Protein AF-A0A2E1CVT5-F1 (afdb_monomer)

Foldseek 3Di:
DKDWWAAQCAQWDQDPVPRDIDRRHFFLDPGTDTHDDDKDKDKDKDWDQDVVQRKIKIKIKIKMFQDKFAFLVGSGRIDGWIKIKMKIKMWHFADDVVVPVPGTKIKMKMKIKMATPPFDWDQFQAAIGTGLADRIKIKMKIKIKDADDVRQKIKMWMKIAIPQLQKIKIKIKIWHNPDPFKIKIKMKIAMDGRAFFKWQPSLQQARDPPVSHPDPPRDHRHHNTNIDSPDSSNNSNPPRSHCNVPIDIDMDMGGDD

Mean predicted aligned error: 5.31 Å

Radius of gyration: 24.53 Å; Cα contacts (8 Å, |Δi|>4): 702; chains: 1; bounding box: 62×37×76 Å

Secondary structure (DSSP, 8-state):
--EEE-TTSS--EE-TTT--EETT--TT-S--EEE----EEEEEEEEEEEGGGTEEEEEEEEEEEEEEEE-TTSTTSEEEEEEEEEEEEEEEEE--TTT-SSSPEEEEEEEEEEEESS--EEEETTEEEE-SS-SEEEEEEEEEEEEEGGGTEEEEEEEEEETTTTEEEEEEEEEEE-SSSEEEEEEEEEEEE-----EE-STTS-SSTTTT-SSTTPPTT-----EESTTTHHHHHHHHHHTTT--EEEEEEEE--

Sequence (257 aa):
MPSLHGGTDGPPSVNPFTGVTDPTGTPYLIAFDVEFPRIHLFGGSMDIYADSIKSVFRIELAYTTGEEFANTLDPRLYSESDVVRYVIGWDRDTFIPFLNETKAFLLSAQLFGQHLLDHEKEMRPAGLAGMPDWKDNWIATFLIKGWWMQNRLSAQIISAYDVRASAVTLAPQVDWLINDNWRLIVGANFKVGKGARSFDDCRSCNPYPPFTEAFPGHAPGYTLGLGGFEPLGRFRSGPLGMAQAEDEIQVTLRYRF

Nearest PDB structures (foldseek):
  4y25-assembly1_A  TM=4.918E-01  e=1.326E+00  Escherichia coli K-12
  3rgm-assembly1_A  TM=5.626E-01  e=3.135E+00  Escherichia coli K-12
  3m8d-assembly1_A  TM=5.960E-01  e=6.308E+00  Escherichia coli
  4epa-assembly1_A  TM=3.670E-01  e=9.098E-01  Yersinia pestis

pLDDT: mean 93.57, std 5.11, range [61.66, 98.62]

Solvent-accessible surface area (backbone atoms only — not comparable to full-atom values): 12956 Å² total; per-residue (Å²): 114,78,37,61,34,11,5,47,72,16,60,65,36,64,42,89,88,77,70,51,70,36,84,57,19,41,36,36,31,99,45,67,38,83,40,73,70,79,61,52,78,48,72,54,73,50,78,46,81,40,73,95,74,57,30,39,37,36,41,37,41,36,42,34,39,57,42,67,43,57,13,53,74,35,47,30,34,37,44,64,26,38,35,43,36,35,38,45,35,41,39,32,73,41,77,47,58,95,83,33,81,88,44,54,25,44,39,38,37,36,40,40,40,39,37,43,73,61,64,52,72,45,85,34,93,61,28,54,27,21,40,45,59,63,44,64,42,43,38,41,35,42,34,45,36,41,59,40,79,94,68,32,30,35,43,36,38,40,36,39,37,31,64,71,24,45,14,38,39,45,32,44,36,40,42,34,48,79,50,100,37,38,36,41,36,44,37,38,38,45,45,50,69,44,37,90,30,67,24,29,53,44,84,41,9,16,54,49,66,80,82,45,40,91,49,94,86,50,55,66,53,37,50,35,10,42,52,33,49,68,72,35,2,45,54,44,6,36,80,59,10,65,46,42,88,63,63,46,76,47,79,48,79,45,81,52,134

Structure (mmCIF, N/CA/C/O backbone):
data_AF-A0A2E1CVT5-F1
#
_entry.id   AF-A0A2E1CVT5-F1
#
loop_
_atom_site.group_PDB
_atom_site.id
_atom_site.type_symbol
_atom_site.label_atom_id
_atom_site.label_alt_id
_atom_site.label_comp_id
_atom_site.label_asym_id
_atom_site.label_entity_id
_atom_site.label_seq_id
_atom_site.pdbx_PDB_ins_code
_atom_site.Cartn_x
_atom_site.Cartn_y
_atom_site.Cartn_z
_atom_site.occupancy
_atom_site.B_iso_or_equiv
_atom_site.auth_seq_id
_atom_site.auth_comp_id
_atom_site.auth_asym_id
_atom_site.auth_atom_id
_atom_site.pdbx_PDB_model_num
ATOM 1 N N . MET A 1 1 ? -8.469 -4.839 -11.728 1.00 61.66 1 MET A N 1
ATOM 2 C CA . MET A 1 1 ? -8.402 -3.377 -11.966 1.00 61.66 1 MET A CA 1
ATOM 3 C C . MET A 1 1 ? -8.096 -3.169 -13.440 1.00 61.66 1 MET A C 1
ATOM 5 O O . MET A 1 1 ? -7.654 -4.142 -14.042 1.00 61.66 1 MET A O 1
ATOM 9 N N . PRO A 1 2 ? -8.374 -1.997 -14.039 1.00 85.38 2 PRO A N 1
ATOM 10 C CA . PRO A 1 2 ? -7.849 -1.727 -15.370 1.00 85.38 2 PRO A CA 1
ATOM 11 C C . PRO A 1 2 ? -6.322 -1.842 -15.356 1.00 85.38 2 PRO A C 1
ATOM 13 O O . PRO A 1 2 ? -5.686 -1.463 -14.369 1.00 85.38 2 PRO A O 1
ATOM 16 N N . SER A 1 3 ? -5.771 -2.365 -16.436 1.00 89.00 3 SER A N 1
ATOM 17 C CA . SER A 1 3 ? -4.347 -2.430 -16.722 1.00 89.00 3 SER A CA 1
ATOM 18 C C . SER A 1 3 ? -4.018 -1.487 -17.872 1.00 89.00 3 SER A C 1
ATOM 20 O O . SER A 1 3 ? -4.903 -1.088 -18.631 1.00 89.00 3 SER A O 1
ATOM 22 N N . LEU A 1 4 ? -2.755 -1.081 -17.957 1.00 89.31 4 LEU A N 1
ATOM 23 C CA . LEU A 1 4 ? -2.258 -0.209 -19.012 1.00 89.31 4 LEU A CA 1
ATOM 24 C C . LEU A 1 4 ? -1.314 -1.017 -19.889 1.00 89.31 4 LEU A C 1
ATOM 26 O O . LEU A 1 4 ? -0.230 -1.391 -19.444 1.00 89.31 4 LEU A O 1
ATOM 30 N N . HIS A 1 5 ? -1.724 -1.264 -21.126 1.00 90.31 5 HIS A N 1
ATOM 31 C CA . HIS A 1 5 ? -0.895 -1.944 -22.115 1.00 90.31 5 HIS A CA 1
ATOM 32 C C . HIS A 1 5 ? -0.250 -0.889 -22.991 1.00 90.31 5 HIS A C 1
ATOM 34 O O . HIS A 1 5 ? -0.945 -0.103 -23.634 1.00 90.31 5 HIS A O 1
ATOM 40 N N . GLY A 1 6 ? 1.075 -0.811 -22.953 1.00 87.44 6 GLY A N 1
ATOM 41 C CA . GLY A 1 6 ? 1.838 0.127 -23.761 1.00 87.44 6 GLY A CA 1
ATOM 42 C C . GLY A 1 6 ? 2.686 -0.579 -24.800 1.00 87.44 6 GLY A C 1
ATOM 43 O O . GLY A 1 6 ? 2.576 -1.783 -25.030 1.00 87.44 6 GLY A O 1
ATOM 44 N N . GLY A 1 7 ? 3.593 0.172 -25.412 1.00 83.88 7 GLY A N 1
ATOM 45 C CA . GLY A 1 7 ? 4.624 -0.452 -26.219 1.00 83.88 7 GLY A CA 1
ATOM 46 C C . GLY A 1 7 ? 4.121 -1.071 -27.528 1.00 83.88 7 GLY A C 1
ATOM 47 O O . GLY A 1 7 ? 3.501 -0.395 -28.346 1.00 83.88 7 GLY A O 1
ATOM 48 N N . THR A 1 8 ? 4.421 -2.362 -27.718 1.00 81.69 8 THR A N 1
ATOM 49 C CA . THR A 1 8 ? 4.031 -3.168 -28.897 1.00 81.69 8 THR A CA 1
ATOM 50 C C . THR A 1 8 ? 2.588 -3.664 -28.879 1.00 81.69 8 THR A C 1
ATOM 52 O O . THR A 1 8 ? 2.074 -4.061 -29.918 1.00 81.69 8 THR A O 1
ATOM 55 N N . ASP A 1 9 ? 1.941 -3.656 -27.715 1.00 79.38 9 ASP A N 1
ATOM 56 C CA . ASP A 1 9 ? 0.544 -4.089 -27.574 1.00 79.38 9 ASP A CA 1
ATOM 57 C C . ASP A 1 9 ? -0.389 -2.875 -27.394 1.00 79.38 9 ASP A C 1
ATOM 59 O O . ASP A 1 9 ? -1.595 -3.025 -27.232 1.00 79.38 9 ASP A O 1
ATOM 63 N N . GLY A 1 10 ? 0.177 -1.662 -27.439 1.00 72.31 10 GLY A N 1
ATOM 64 C CA . GLY A 1 10 ? -0.553 -0.400 -27.387 1.00 72.31 10 GLY A CA 1
ATOM 65 C C . GLY A 1 10 ? -1.043 0.084 -28.760 1.00 72.31 10 GLY A C 1
ATOM 66 O O . GLY A 1 10 ? -0.839 -0.571 -29.788 1.00 72.31 10 GLY A O 1
ATOM 67 N N . PRO A 1 11 ? -1.663 1.275 -28.811 1.00 77.81 11 PRO A N 1
ATOM 68 C CA . PRO A 1 11 ? -2.231 1.803 -30.043 1.00 77.81 11 PRO A CA 1
ATOM 69 C C . PRO A 1 11 ? -1.132 2.141 -31.066 1.00 77.81 11 PRO A C 1
ATOM 71 O O . PRO A 1 11 ? 0.000 2.456 -30.678 1.00 77.81 11 PRO A O 1
ATOM 74 N N . PRO A 1 12 ? -1.459 2.166 -32.376 1.00 85.50 12 PRO A N 1
ATOM 75 C CA . PRO A 1 12 ? -0.542 2.646 -33.400 1.00 85.50 12 PRO A CA 1
ATOM 76 C C . PRO A 1 12 ? 0.056 3.999 -33.021 1.00 85.50 12 PRO A C 1
ATOM 78 O O . PRO A 1 12 ? -0.657 4.939 -32.657 1.00 85.50 12 PRO A O 1
ATOM 81 N N . SER A 1 13 ? 1.373 4.107 -33.125 1.00 86.56 13 SER A N 1
ATOM 82 C CA . SER A 1 13 ? 2.121 5.276 -32.684 1.00 86.56 13 SER A CA 1
ATOM 83 C C . SER A 1 13 ? 2.695 6.020 -33.882 1.00 86.56 13 SER A C 1
ATOM 85 O O . SER A 1 13 ? 3.216 5.433 -34.828 1.00 86.56 13 SER A O 1
ATOM 87 N N . VAL A 1 14 ? 2.612 7.348 -33.863 1.00 89.06 14 VAL A N 1
ATOM 88 C CA . VAL A 1 14 ? 3.309 8.183 -34.845 1.00 89.06 14 VAL A CA 1
ATOM 89 C C . VAL A 1 14 ? 4.638 8.597 -34.241 1.00 89.06 14 VAL A C 1
ATOM 91 O O . VAL A 1 14 ? 4.664 9.257 -33.202 1.00 89.06 14 VAL A O 1
ATOM 94 N N . ASN A 1 15 ? 5.740 8.246 -34.901 1.00 90.00 15 ASN A N 1
ATOM 95 C CA . ASN A 1 15 ? 7.060 8.725 -34.525 1.00 90.00 15 ASN A CA 1
ATOM 96 C C . ASN A 1 15 ? 7.082 10.261 -34.659 1.00 90.00 15 ASN A C 1
ATOM 98 O O . ASN A 1 15 ? 6.984 10.776 -35.778 1.00 90.00 15 ASN A O 1
ATOM 102 N N . PRO A 1 16 ? 7.231 11.017 -33.556 1.00 90.38 16 PRO A N 1
ATOM 103 C CA . PRO A 1 16 ? 7.096 12.472 -33.580 1.00 90.38 16 PRO A CA 1
ATOM 104 C C . PRO A 1 16 ? 8.258 13.175 -34.298 1.00 90.38 16 PRO A C 1
ATOM 106 O O . PRO A 1 16 ? 8.153 14.358 -34.613 1.00 90.38 16 PRO A O 1
ATOM 109 N N . PHE A 1 17 ? 9.357 12.466 -34.568 1.00 92.75 17 PHE A N 1
ATOM 110 C CA . PHE A 1 17 ? 10.550 13.012 -35.215 1.00 92.75 17 PHE A CA 1
ATOM 111 C C . PHE A 1 17 ? 10.556 12.809 -36.733 1.00 92.75 17 PHE A C 1
ATOM 113 O O . PHE A 1 17 ? 11.169 13.597 -37.451 1.00 92.75 17 PHE A O 1
ATOM 120 N N . THR A 1 18 ? 9.887 11.766 -37.235 1.00 93.19 18 THR A N 1
ATOM 121 C CA . THR A 1 18 ? 9.865 11.424 -38.671 1.00 93.19 18 THR A CA 1
ATOM 122 C C . THR A 1 18 ? 8.472 11.484 -39.295 1.00 93.19 18 THR A C 1
ATOM 124 O O . THR A 1 18 ? 8.357 11.505 -40.518 1.00 93.19 18 THR A O 1
ATOM 127 N N . GLY A 1 19 ? 7.411 11.502 -38.482 1.00 91.62 19 GLY A N 1
ATOM 128 C CA . GLY A 1 19 ? 6.018 11.450 -38.930 1.00 91.62 19 GLY A CA 1
ATOM 129 C C . GLY A 1 19 ? 5.561 10.070 -39.418 1.00 91.62 19 GLY A C 1
ATOM 130 O O . GLY A 1 19 ? 4.427 9.931 -39.872 1.00 91.62 19 GLY A O 1
ATOM 131 N N . VAL A 1 20 ? 6.417 9.047 -39.339 1.00 91.31 20 VAL A N 1
ATOM 132 C CA . VAL A 1 20 ? 6.083 7.672 -39.738 1.00 91.31 20 VAL A CA 1
ATOM 133 C C . VAL A 1 20 ? 5.204 7.027 -38.669 1.00 91.31 20 VAL A C 1
ATOM 135 O O . VAL A 1 20 ? 5.491 7.142 -37.482 1.00 91.31 20 VAL A O 1
ATOM 138 N N . THR A 1 21 ? 4.138 6.345 -39.088 1.00 89.19 21 THR A N 1
ATOM 139 C CA . THR A 1 21 ? 3.268 5.573 -38.186 1.00 89.19 21 THR A CA 1
ATOM 140 C C . THR A 1 21 ? 3.759 4.134 -38.080 1.00 89.19 21 THR A C 1
ATOM 142 O O . THR A 1 21 ? 3.965 3.492 -39.110 1.00 89.19 21 THR A O 1
ATOM 145 N N . ASP A 1 22 ? 3.904 3.630 -36.857 1.00 85.06 22 ASP A N 1
ATOM 146 C CA . ASP A 1 22 ? 4.103 2.214 -36.571 1.00 85.06 22 ASP A CA 1
ATOM 147 C C . ASP A 1 22 ? 2.739 1.555 -36.293 1.00 85.06 22 ASP A C 1
ATOM 149 O O . ASP A 1 22 ? 2.098 1.859 -35.281 1.00 85.06 22 ASP A O 1
ATOM 153 N N . PRO A 1 23 ? 2.242 0.689 -37.195 1.00 80.94 23 PRO A N 1
ATOM 154 C CA . PRO A 1 23 ? 0.947 0.039 -37.025 1.00 80.94 23 PRO A CA 1
ATOM 155 C C . PRO A 1 23 ? 0.957 -1.046 -35.940 1.00 80.94 23 PRO A C 1
ATOM 157 O O . PRO A 1 23 ? -0.116 -1.499 -35.555 1.00 80.94 23 PRO A O 1
ATOM 160 N N . THR A 1 24 ? 2.134 -1.474 -35.476 1.00 78.62 24 THR A N 1
ATOM 161 C CA . THR A 1 24 ? 2.318 -2.524 -34.462 1.00 78.62 24 THR A CA 1
ATOM 162 C C . THR A 1 24 ? 2.704 -1.971 -33.090 1.00 78.62 24 THR A C 1
ATOM 164 O O . THR A 1 24 ? 3.144 -2.726 -32.232 1.00 78.62 24 THR A O 1
ATOM 167 N N . GLY A 1 25 ? 2.566 -0.657 -32.889 1.00 82.38 25 GLY A N 1
ATOM 168 C CA . GLY A 1 25 ? 3.028 0.009 -31.675 1.00 82.38 25 GLY A CA 1
ATOM 169 C C . GLY A 1 25 ? 4.557 0.103 -31.611 1.00 82.38 25 GLY A C 1
ATOM 170 O O . GLY A 1 25 ? 5.287 -0.522 -32.376 1.00 82.38 25 GLY A O 1
ATOM 171 N N . THR A 1 26 ? 5.075 0.925 -30.702 1.00 89.31 26 THR A N 1
ATOM 172 C CA . THR A 1 26 ? 6.524 1.114 -30.536 1.00 89.31 26 THR A CA 1
ATOM 173 C C . THR A 1 26 ? 6.946 0.558 -29.183 1.00 89.31 26 THR A C 1
ATOM 175 O O . THR A 1 26 ? 6.466 1.083 -28.182 1.00 89.31 26 THR A O 1
ATOM 178 N N . PRO A 1 27 ? 7.854 -0.435 -29.108 1.00 90.00 27 PRO A N 1
ATOM 179 C CA . PRO A 1 27 ? 8.311 -1.004 -27.843 1.00 90.00 27 PRO A CA 1
ATOM 180 C C . PRO A 1 27 ? 8.699 0.064 -26.819 1.00 90.00 27 PRO A C 1
ATOM 182 O O . PRO A 1 27 ? 9.387 1.032 -27.149 1.00 90.00 27 PRO A O 1
ATOM 185 N N . TYR A 1 28 ? 8.283 -0.137 -25.569 1.00 91.00 28 TYR A N 1
ATOM 186 C CA . TYR A 1 28 ? 8.551 0.751 -24.438 1.00 91.00 28 TYR A CA 1
ATOM 187 C C . TYR A 1 28 ? 8.059 2.199 -24.599 1.00 91.00 28 TYR A C 1
ATOM 189 O O . TYR A 1 28 ? 8.468 3.099 -23.860 1.00 91.00 28 TYR A O 1
ATOM 197 N N . LEU A 1 29 ? 7.174 2.456 -25.560 1.00 91.00 29 LEU A N 1
ATOM 198 C CA . LEU A 1 29 ? 6.510 3.740 -25.664 1.00 91.00 29 LEU A CA 1
ATOM 199 C C . LEU A 1 29 ? 5.488 3.890 -24.535 1.00 91.00 29 LEU A C 1
ATOM 201 O O . LEU A 1 29 ? 4.623 3.040 -24.339 1.00 91.00 29 LEU A O 1
ATOM 205 N N . ILE A 1 30 ? 5.560 5.025 -23.841 1.00 88.12 30 ILE A N 1
ATOM 206 C CA . ILE A 1 30 ? 4.636 5.435 -22.775 1.00 88.12 30 ILE A CA 1
ATOM 207 C C . ILE A 1 30 ? 3.342 5.985 -23.414 1.00 88.12 30 ILE A C 1
ATOM 209 O O . ILE A 1 30 ? 2.974 7.147 -23.250 1.00 88.12 30 ILE A O 1
ATOM 213 N N . ALA A 1 31 ? 2.693 5.156 -24.225 1.00 86.56 31 ALA A N 1
ATOM 214 C CA . ALA A 1 31 ? 1.388 5.377 -24.832 1.00 86.56 31 ALA A CA 1
ATOM 215 C C . ALA A 1 31 ? 0.581 4.106 -24.593 1.00 86.56 31 ALA A C 1
ATOM 217 O O . ALA A 1 31 ? 1.079 3.025 -24.893 1.00 86.56 31 ALA A O 1
ATOM 218 N N . PHE A 1 32 ? -0.610 4.237 -24.013 1.00 87.75 32 PHE A N 1
ATOM 219 C CA . PHE A 1 32 ? -1.307 3.102 -23.420 1.00 87.75 32 PHE A CA 1
ATOM 220 C C . PHE A 1 32 ? -2.735 2.974 -23.923 1.00 87.75 32 PHE A C 1
ATOM 222 O O . PHE A 1 32 ? -3.434 3.983 -24.043 1.00 87.75 32 PHE A O 1
ATOM 229 N N . ASP A 1 33 ? -3.171 1.731 -24.084 1.00 88.62 33 ASP A N 1
ATOM 230 C CA . ASP A 1 33 ? -4.578 1.362 -24.043 1.00 88.62 33 ASP A CA 1
ATOM 231 C C . ASP A 1 33 ? -4.957 0.885 -22.637 1.00 88.62 33 ASP A C 1
ATOM 233 O O . ASP A 1 33 ? -4.141 0.358 -21.876 1.00 88.62 33 ASP A O 1
ATOM 237 N N . VAL A 1 34 ? -6.213 1.133 -22.269 1.00 90.06 34 VAL A N 1
ATOM 238 C CA . VAL A 1 34 ? -6.772 0.682 -20.995 1.00 90.06 34 VAL A CA 1
ATOM 239 C C . VAL A 1 34 ? -7.459 -0.655 -21.223 1.00 90.06 34 VAL A C 1
ATOM 241 O O . VAL A 1 34 ? -8.505 -0.708 -21.873 1.00 90.06 34 VAL A O 1
ATOM 244 N N . GLU A 1 35 ? -6.914 -1.713 -20.636 1.00 90.12 35 GLU A N 1
ATOM 245 C CA . GLU A 1 35 ? -7.483 -3.055 -20.707 1.00 90.12 35 GLU A CA 1
ATOM 246 C C . GLU A 1 35 ? -8.117 -3.468 -19.374 1.00 90.12 35 GLU A C 1
ATOM 248 O O . GLU A 1 35 ? -7.739 -3.009 -18.297 1.00 90.12 35 GLU A O 1
ATOM 253 N N . PHE A 1 36 ? -9.118 -4.343 -19.435 1.00 91.56 36 PHE A N 1
ATOM 254 C CA . PHE A 1 36 ? -9.756 -4.936 -18.265 1.00 91.56 36 PHE A CA 1
ATOM 255 C C . PHE A 1 36 ? -9.506 -6.447 -18.273 1.00 91.56 36 PHE A C 1
ATOM 257 O O . PHE A 1 36 ? -10.378 -7.198 -18.728 1.00 91.56 36 PHE A O 1
ATOM 264 N N . PRO A 1 37 ? -8.340 -6.903 -17.776 1.00 90.69 37 PRO A N 1
ATOM 265 C CA . PRO A 1 37 ? -7.983 -8.311 -17.817 1.00 90.69 37 PRO A CA 1
ATOM 266 C C . PRO A 1 37 ? -8.967 -9.144 -16.995 1.00 90.69 37 PRO A C 1
ATOM 268 O O . PRO A 1 37 ? -9.444 -8.742 -15.923 1.00 90.69 37 PRO A O 1
ATOM 271 N N . ARG A 1 38 ? -9.288 -10.335 -17.506 1.00 92.31 38 ARG A N 1
ATOM 272 C CA . ARG A 1 38 ? -10.083 -11.316 -16.768 1.00 92.31 38 ARG A CA 1
ATOM 273 C C . ARG A 1 38 ? -9.168 -12.058 -15.805 1.00 92.31 38 ARG A C 1
ATOM 275 O O . ARG A 1 38 ? -8.270 -12.761 -16.239 1.00 92.31 38 ARG A O 1
ATOM 282 N N . ILE A 1 39 ? -9.498 -11.989 -14.522 1.00 94.81 39 ILE A N 1
ATOM 283 C CA . ILE A 1 39 ? -8.804 -12.737 -13.473 1.00 94.81 39 ILE A CA 1
ATOM 284 C C . ILE A 1 39 ? -9.691 -13.849 -12.918 1.00 94.81 39 ILE A C 1
ATOM 286 O O . ILE A 1 39 ? -10.920 -13.716 -12.867 1.00 94.81 39 ILE A O 1
ATOM 290 N N . HIS A 1 40 ? -9.072 -14.925 -12.443 1.00 96.19 40 HIS A N 1
ATOM 291 C CA . HIS A 1 40 ? -9.743 -15.899 -11.583 1.00 96.19 40 HIS A CA 1
ATOM 292 C C . HIS A 1 40 ? -9.276 -15.708 -10.148 1.00 96.19 40 HIS A C 1
ATOM 294 O O . HIS A 1 40 ? -8.076 -15.632 -9.905 1.00 96.19 40 HIS A O 1
ATOM 300 N N . LEU A 1 41 ? -10.224 -15.646 -9.212 1.00 97.06 41 LEU A N 1
ATOM 301 C CA . LEU A 1 41 ? -9.964 -15.539 -7.781 1.00 97.06 41 LEU A CA 1
ATOM 302 C C . LEU A 1 41 ? -10.500 -16.781 -7.079 1.00 97.06 41 LEU A C 1
ATOM 304 O O . LEU A 1 41 ? -11.687 -17.096 -7.171 1.00 97.06 41 LEU A O 1
ATOM 308 N N . PHE A 1 42 ? -9.627 -17.443 -6.334 1.00 97.62 42 PHE A N 1
ATOM 309 C CA . PHE A 1 42 ? -9.950 -18.566 -5.468 1.00 97.62 42 PHE A CA 1
ATOM 310 C C . PHE A 1 42 ? -9.651 -18.152 -4.039 1.00 97.62 42 PHE A C 1
ATOM 312 O O . PHE A 1 42 ? -8.554 -17.685 -3.752 1.00 97.62 42 PHE A O 1
ATOM 319 N N . GLY A 1 43 ? -10.606 -18.305 -3.130 1.00 97.62 43 GLY A N 1
ATOM 320 C CA . GLY A 1 43 ? -10.396 -17.885 -1.754 1.00 97.62 43 GLY A CA 1
ATOM 321 C C . GLY A 1 43 ? -11.192 -18.692 -0.753 1.00 97.62 43 GLY A C 1
ATOM 322 O O . GLY A 1 43 ? -12.149 -19.386 -1.098 1.00 97.62 43 GLY A O 1
ATOM 323 N N . GLY A 1 44 ? -10.768 -18.591 0.498 1.00 98.06 44 GLY A N 1
ATOM 324 C CA . GLY A 1 44 ? -11.414 -19.220 1.635 1.00 98.06 44 GLY A CA 1
ATOM 325 C C . GLY A 1 44 ? -11.162 -18.422 2.905 1.00 98.06 44 GLY A C 1
ATOM 326 O O . GLY A 1 44 ? -10.163 -17.711 3.024 1.00 98.06 44 GLY A O 1
ATOM 327 N N . SER A 1 45 ? -12.080 -18.556 3.853 1.00 97.62 45 SER A N 1
ATOM 328 C CA . SER A 1 45 ? -11.977 -17.937 5.167 1.00 97.62 45 SER A CA 1
ATOM 329 C C . SER A 1 45 ? -12.315 -18.936 6.266 1.00 97.62 45 SER A C 1
ATOM 331 O O . SER A 1 45 ? -13.056 -19.899 6.059 1.00 97.62 45 SER A O 1
ATOM 333 N N . MET A 1 46 ? -11.731 -18.721 7.439 1.00 97.56 46 MET A N 1
ATOM 334 C CA . MET A 1 46 ? -11.963 -19.526 8.628 1.00 97.56 46 MET A CA 1
ATOM 335 C C . MET A 1 46 ? -11.858 -18.652 9.875 1.00 97.56 46 MET A C 1
ATOM 337 O O . MET A 1 46 ? -10.911 -17.881 10.019 1.00 97.56 46 MET A O 1
ATOM 341 N N . ASP A 1 47 ? -12.799 -18.838 10.798 1.00 97.06 47 ASP 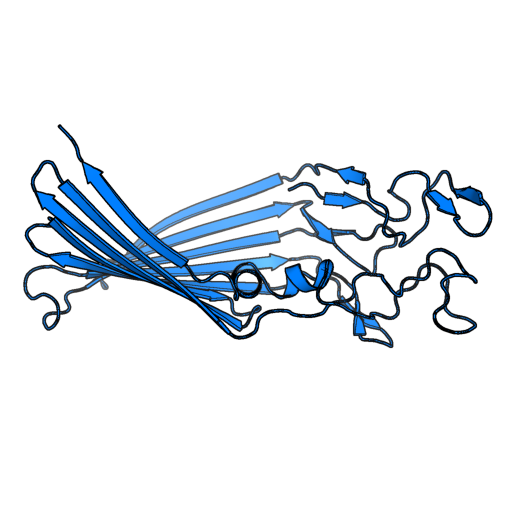A N 1
ATOM 342 C CA . ASP A 1 47 ? -12.777 -18.236 12.128 1.00 97.06 47 ASP A CA 1
ATOM 343 C C . ASP A 1 47 ? -12.516 -19.328 13.180 1.00 97.06 47 ASP A C 1
ATOM 345 O O . ASP A 1 47 ? -13.156 -20.382 13.173 1.00 97.06 47 ASP A O 1
ATOM 349 N N . ILE A 1 48 ? -11.575 -19.082 14.093 1.00 96.50 48 ILE A N 1
ATOM 350 C CA . ILE A 1 48 ? -11.187 -20.006 15.164 1.00 96.50 48 ILE A CA 1
ATOM 351 C C . ILE A 1 48 ? -11.338 -19.313 16.515 1.00 96.50 48 ILE A C 1
ATOM 353 O O . ILE A 1 48 ? -10.737 -18.268 16.766 1.00 96.50 48 ILE A O 1
ATOM 357 N N . TYR A 1 49 ? -12.084 -19.943 17.420 1.00 96.62 49 TYR A N 1
ATOM 358 C CA . TYR A 1 49 ? -12.207 -19.509 18.808 1.00 96.62 49 TYR A CA 1
ATOM 359 C C . TYR A 1 49 ? -11.146 -20.199 19.667 1.00 96.62 49 TYR A C 1
ATOM 361 O O . TYR A 1 49 ? -11.087 -21.426 19.745 1.00 96.62 49 TYR A O 1
ATOM 369 N N . ALA A 1 50 ? -10.294 -19.405 20.311 1.00 94.12 50 ALA A N 1
ATOM 370 C CA . ALA A 1 50 ? -9.260 -19.871 21.224 1.00 94.12 50 ALA A CA 1
ATOM 371 C C . ALA A 1 50 ? -9.639 -19.512 22.668 1.00 94.12 50 ALA A C 1
ATOM 373 O O . ALA A 1 50 ? -9.202 -18.494 23.216 1.00 94.12 50 ALA A O 1
ATOM 374 N N . ASP A 1 51 ? -10.447 -20.371 23.293 1.00 92.19 51 ASP A N 1
ATOM 375 C CA . ASP A 1 51 ? -11.009 -20.146 24.633 1.00 92.19 51 ASP A CA 1
ATOM 376 C C . ASP A 1 51 ? -9.939 -19.946 25.715 1.00 92.19 51 ASP A C 1
ATOM 378 O O . ASP A 1 51 ? -10.104 -19.114 26.610 1.00 92.19 51 ASP A O 1
ATOM 382 N N . SER A 1 52 ? -8.804 -20.647 25.608 1.00 93.25 52 SER A N 1
ATOM 383 C CA . SER A 1 52 ? -7.692 -20.573 26.570 1.00 93.25 52 SER A CA 1
ATOM 384 C C . SER A 1 52 ? -7.121 -19.161 26.729 1.00 93.25 52 SER A C 1
ATOM 386 O O . SER A 1 52 ? -6.669 -18.792 27.812 1.00 93.25 52 SER A O 1
ATOM 388 N N . ILE A 1 53 ? -7.182 -18.355 25.668 1.00 93.56 53 ILE A N 1
ATOM 389 C CA . ILE A 1 53 ? -6.730 -16.960 25.650 1.00 93.56 53 ILE A CA 1
ATOM 390 C C . ILE A 1 53 ? -7.873 -15.977 25.372 1.00 93.56 53 ILE A C 1
ATOM 392 O O . ILE A 1 53 ? -7.619 -14.790 25.152 1.00 93.56 53 ILE A O 1
ATOM 396 N N . LYS A 1 54 ? -9.125 -16.455 25.396 1.00 95.06 54 LYS A N 1
ATOM 397 C CA . LYS A 1 54 ? -10.348 -15.675 25.146 1.00 95.06 54 LYS A CA 1
ATOM 398 C C . LYS A 1 54 ? -10.253 -14.822 23.879 1.00 95.06 54 LYS A C 1
ATOM 400 O O . LYS A 1 54 ? -10.578 -13.639 23.906 1.00 95.06 54 LYS A O 1
ATOM 405 N N . SER A 1 55 ? -9.713 -15.400 22.812 1.00 97.00 55 SER A N 1
ATOM 406 C CA . SER A 1 55 ? -9.437 -14.682 21.566 1.00 97.00 55 SER A CA 1
ATOM 407 C C . SER A 1 55 ? -10.125 -15.350 20.386 1.00 97.00 55 SER A C 1
ATOM 409 O O . SER A 1 55 ? -10.325 -16.565 20.387 1.00 97.00 55 SER A O 1
ATOM 411 N N . VAL A 1 56 ? -10.439 -14.556 19.368 1.00 97.44 56 VAL A N 1
ATOM 412 C CA . VAL A 1 56 ? -10.911 -15.030 18.065 1.00 97.44 56 VAL A CA 1
ATOM 413 C C . VAL A 1 56 ? -9.824 -14.759 17.040 1.00 97.44 56 VAL A C 1
ATOM 415 O O . VAL A 1 56 ? -9.272 -13.661 17.003 1.00 97.44 56 VAL A O 1
ATOM 418 N N . PHE A 1 57 ? -9.513 -15.756 16.218 1.00 97.88 57 PHE A N 1
ATOM 419 C CA . PHE A 1 57 ? -8.633 -15.600 15.069 1.00 97.88 57 PHE A CA 1
ATOM 420 C C . PHE A 1 57 ? -9.438 -15.714 13.785 1.00 97.88 57 PHE A C 1
ATOM 422 O O . PHE A 1 57 ? -10.194 -16.670 13.626 1.00 97.88 57 PHE A O 1
ATOM 429 N N . ARG A 1 58 ? -9.232 -14.773 12.867 1.00 97.94 58 ARG A N 1
ATOM 430 C CA . ARG A 1 58 ? -9.797 -14.807 11.517 1.00 97.94 58 ARG A CA 1
ATOM 431 C C . ARG A 1 58 ? -8.678 -15.011 10.521 1.00 97.94 58 ARG A C 1
ATOM 433 O O . ARG A 1 58 ? -7.694 -14.281 10.557 1.00 97.94 58 ARG A O 1
ATOM 440 N N . ILE A 1 59 ? -8.814 -15.990 9.644 1.00 98.12 59 ILE A N 1
ATOM 441 C CA . ILE A 1 59 ? -7.844 -16.251 8.586 1.00 98.12 59 ILE A CA 1
ATOM 442 C C . ILE A 1 59 ? -8.584 -16.194 7.262 1.00 98.12 59 ILE A C 1
ATOM 444 O O . ILE A 1 59 ? -9.566 -16.905 7.070 1.00 98.12 59 ILE A O 1
ATOM 448 N N . GLU A 1 60 ? -8.097 -15.368 6.348 1.00 98.25 60 GLU A N 1
ATOM 449 C CA . GLU A 1 60 ? -8.585 -15.282 4.974 1.00 98.25 60 GLU A CA 1
ATOM 450 C C . GLU A 1 60 ? -7.406 -15.495 4.030 1.00 98.25 60 GLU A C 1
ATOM 452 O O . GLU A 1 60 ? -6.319 -14.969 4.265 1.00 98.25 60 GLU A O 1
ATOM 457 N N . LEU A 1 61 ? -7.606 -16.278 2.975 1.00 98.19 61 LEU A N 1
ATOM 458 C CA . LEU A 1 61 ? -6.613 -16.554 1.943 1.00 98.19 61 LEU A CA 1
ATOM 459 C C . LEU A 1 61 ? -7.276 -16.395 0.579 1.00 98.19 61 LEU A C 1
ATOM 461 O O . LEU A 1 61 ? -8.376 -16.900 0.359 1.00 98.19 61 LEU A O 1
ATOM 465 N N . ALA A 1 62 ? -6.583 -15.737 -0.339 1.00 98.12 62 ALA A N 1
ATOM 466 C CA . ALA A 1 62 ? -6.959 -15.607 -1.731 1.00 98.12 62 ALA A CA 1
ATOM 467 C C . ALA A 1 62 ? -5.748 -15.895 -2.624 1.00 98.12 62 ALA A C 1
ATOM 469 O O . ALA A 1 62 ? -4.640 -15.429 -2.361 1.00 98.12 62 ALA A O 1
ATOM 470 N N . TYR A 1 63 ? -5.981 -16.646 -3.688 1.00 98.12 63 TYR A N 1
ATOM 471 C CA . TYR A 1 63 ? -5.061 -16.864 -4.789 1.00 98.12 63 TYR A CA 1
ATOM 472 C C . TYR A 1 63 ? -5.733 -16.381 -6.068 1.00 98.12 63 TYR A C 1
ATOM 474 O O . TYR A 1 63 ? -6.861 -16.779 -6.377 1.00 98.12 63 TYR A O 1
ATOM 482 N N . THR A 1 64 ? -5.060 -15.495 -6.783 1.00 97.44 64 THR A N 1
ATOM 483 C CA . THR A 1 64 ? -5.542 -14.909 -8.027 1.00 97.44 64 THR A CA 1
ATOM 484 C C . THR A 1 64 ? -4.589 -15.215 -9.166 1.00 97.44 64 THR A C 1
ATOM 486 O O . THR A 1 64 ? -3.377 -15.283 -8.968 1.00 97.44 64 THR A O 1
ATOM 489 N N . THR A 1 65 ? -5.161 -15.405 -10.354 1.00 96.62 65 THR A N 1
ATOM 490 C CA . THR A 1 65 ? -4.410 -15.697 -11.583 1.00 96.62 65 THR A CA 1
ATOM 491 C C . THR A 1 65 ? -4.613 -14.609 -12.624 1.00 96.62 65 THR A C 1
ATOM 493 O O . THR A 1 65 ? -5.715 -14.051 -12.714 1.00 96.62 65 THR A O 1
ATOM 496 N N . GLY A 1 66 ? -3.558 -14.333 -13.395 1.00 92.75 66 GLY A N 1
ATOM 497 C CA . GLY A 1 66 ? -3.579 -13.359 -14.492 1.00 92.75 66 GLY A CA 1
ATOM 498 C C . GLY A 1 66 ? -3.718 -11.903 -14.038 1.00 92.75 66 GLY A C 1
ATOM 499 O O . GLY A 1 66 ? -4.323 -11.098 -14.742 1.00 92.75 66 GLY A O 1
ATOM 500 N N . GLU A 1 67 ? -3.236 -11.550 -12.839 1.00 95.31 67 GLU A N 1
ATOM 501 C CA . GLU A 1 67 ? -3.178 -10.139 -12.448 1.00 95.31 67 GLU A CA 1
ATOM 502 C C . GLU A 1 67 ? -2.029 -9.438 -13.165 1.00 95.31 67 GLU A C 1
ATOM 504 O O . GLU A 1 67 ? -0.891 -9.894 -13.132 1.00 95.31 67 GLU A O 1
ATOM 509 N N . GLU A 1 68 ? -2.320 -8.301 -13.784 1.00 94.69 68 GLU A N 1
ATOM 510 C CA . GLU A 1 68 ? -1.330 -7.525 -14.520 1.00 94.69 68 GLU A CA 1
ATOM 511 C C . GLU A 1 68 ? -0.756 -6.391 -13.667 1.00 94.69 68 GLU A C 1
ATOM 513 O O . GLU A 1 68 ? -1.480 -5.668 -12.975 1.00 94.69 68 GLU A O 1
ATOM 518 N N . PHE A 1 69 ? 0.560 -6.217 -13.751 1.00 94.50 69 PHE A N 1
ATOM 519 C CA . PHE A 1 69 ? 1.325 -5.184 -13.061 1.00 94.50 69 PHE A CA 1
ATOM 520 C C . PHE A 1 69 ? 2.228 -4.459 -14.053 1.00 94.50 69 PHE A C 1
ATOM 522 O O . PHE A 1 69 ? 2.733 -5.068 -14.992 1.00 94.50 69 PHE A O 1
ATOM 529 N N . ALA A 1 70 ? 2.496 -3.174 -13.817 1.00 94.19 70 ALA A N 1
ATOM 530 C CA . ALA A 1 70 ? 3.475 -2.440 -14.615 1.00 94.19 70 ALA A CA 1
ATOM 531 C C . ALA A 1 70 ? 4.848 -3.136 -14.556 1.00 94.19 70 ALA A C 1
ATOM 533 O O . ALA A 1 70 ? 5.272 -3.562 -13.483 1.00 94.19 70 ALA A O 1
ATOM 534 N N . ASN A 1 71 ? 5.557 -3.231 -15.680 1.00 95.25 71 ASN A N 1
ATOM 535 C CA . ASN A 1 71 ? 6.894 -3.820 -15.749 1.00 95.25 71 ASN A CA 1
ATOM 536 C C . ASN A 1 71 ? 7.750 -3.089 -16.788 1.00 95.25 71 ASN A C 1
ATOM 538 O O . ASN A 1 71 ? 7.528 -3.230 -17.985 1.00 95.25 71 ASN A O 1
ATOM 542 N N . THR A 1 72 ? 8.766 -2.342 -16.350 1.00 95.12 72 THR A N 1
ATOM 543 C CA . THR A 1 72 ? 9.647 -1.601 -17.273 1.00 95.12 72 THR A CA 1
ATOM 544 C C . THR A 1 72 ? 10.687 -2.466 -17.989 1.00 95.12 72 THR A C 1
ATOM 546 O O . THR A 1 72 ? 11.494 -1.933 -18.748 1.00 95.12 72 THR A O 1
ATOM 549 N N . LEU A 1 73 ? 10.703 -3.781 -17.747 1.00 95.00 73 LEU A N 1
ATOM 550 C CA . LEU A 1 73 ? 11.538 -4.749 -18.467 1.00 95.00 73 LEU A CA 1
ATOM 551 C C . LEU A 1 73 ? 10.805 -5.429 -19.629 1.00 95.00 73 LEU A C 1
ATOM 553 O O . LEU A 1 73 ? 11.465 -6.061 -20.450 1.00 95.00 73 LEU A O 1
ATOM 557 N N . ASP A 1 74 ? 9.478 -5.307 -19.702 1.00 94.19 74 ASP A N 1
ATOM 558 C CA . ASP A 1 74 ? 8.681 -5.845 -20.803 1.00 94.19 74 ASP A CA 1
ATOM 559 C C . ASP A 1 74 ? 8.463 -4.737 -21.851 1.00 94.19 74 ASP A C 1
ATOM 561 O O . ASP A 1 74 ? 8.104 -3.612 -21.480 1.00 94.19 74 ASP A O 1
ATOM 565 N N . PRO A 1 75 ? 8.651 -5.007 -23.158 1.00 92.12 75 PRO A N 1
ATOM 566 C CA . PRO A 1 75 ? 8.397 -4.028 -24.213 1.00 92.12 75 PRO A CA 1
ATOM 567 C C . PRO A 1 75 ? 6.970 -3.480 -24.219 1.00 92.12 75 PRO A C 1
ATOM 569 O O . PRO A 1 75 ? 6.766 -2.409 -24.784 1.00 92.12 75 PRO A O 1
ATOM 572 N N . ARG A 1 76 ? 6.010 -4.166 -23.593 1.00 91.81 76 ARG A N 1
ATOM 573 C CA . ARG A 1 76 ? 4.609 -3.754 -23.447 1.00 91.81 76 ARG A CA 1
ATOM 574 C C . ARG A 1 76 ? 4.333 -2.946 -22.180 1.00 91.81 76 ARG A C 1
ATOM 576 O O . ARG A 1 76 ? 3.227 -2.455 -21.987 1.00 91.81 76 ARG A O 1
ATOM 583 N N . LEU A 1 77 ? 5.337 -2.779 -21.319 1.00 92.94 77 LEU A N 1
ATOM 584 C CA . LEU A 1 77 ? 5.280 -2.048 -20.048 1.00 92.94 77 LEU A CA 1
ATOM 585 C C . LEU A 1 77 ? 4.398 -2.672 -18.956 1.00 92.94 77 LEU A C 1
ATOM 587 O O . LEU A 1 77 ? 4.154 -2.032 -17.929 1.00 92.94 77 LEU A O 1
ATOM 591 N N . TYR A 1 78 ? 3.981 -3.928 -19.120 1.00 93.81 78 TYR A N 1
ATOM 592 C CA . TYR A 1 78 ? 3.268 -4.699 -18.105 1.00 93.81 78 TYR A CA 1
ATOM 593 C C . TYR A 1 78 ? 3.672 -6.178 -18.139 1.00 93.81 78 TYR A C 1
ATOM 595 O O . TYR A 1 78 ? 4.222 -6.668 -19.125 1.00 93.81 78 TYR A O 1
ATOM 603 N N . SER A 1 79 ? 3.397 -6.894 -17.053 1.00 94.62 79 SER A N 1
ATOM 604 C CA . SER A 1 79 ? 3.511 -8.350 -16.983 1.00 94.62 79 SER A CA 1
ATOM 605 C C . SER A 1 79 ? 2.418 -8.937 -16.107 1.00 94.62 79 SER A C 1
ATOM 607 O O . SER A 1 79 ? 1.964 -8.308 -15.149 1.00 94.62 79 SER A O 1
ATOM 609 N N . GLU A 1 80 ? 2.012 -10.154 -16.440 1.00 95.12 80 GLU A N 1
ATOM 610 C CA . GLU A 1 80 ? 1.093 -10.950 -15.637 1.00 95.12 80 GLU A CA 1
ATOM 611 C C . GLU A 1 80 ? 1.852 -11.638 -14.496 1.00 95.12 80 GLU A C 1
ATOM 613 O O . GLU A 1 80 ? 2.965 -12.127 -14.679 1.00 95.12 80 GLU A O 1
ATOM 618 N N . SER A 1 81 ? 1.244 -11.679 -13.315 1.00 95.69 81 SER A N 1
ATOM 619 C CA . SER A 1 81 ? 1.710 -12.457 -12.174 1.00 95.69 81 SER A CA 1
ATOM 620 C C . SER A 1 81 ? 0.517 -13.039 -11.443 1.00 95.69 81 SER A C 1
ATOM 622 O O . SER A 1 81 ? -0.474 -12.356 -11.170 1.00 95.69 81 SER A O 1
ATOM 624 N N . ASP A 1 82 ? 0.661 -14.280 -11.006 1.00 96.88 82 ASP A N 1
ATOM 625 C CA . ASP A 1 82 ? -0.237 -14.821 -9.998 1.00 96.88 82 ASP A CA 1
ATOM 626 C C . ASP A 1 82 ? 0.046 -14.163 -8.641 1.00 96.88 82 ASP A C 1
ATOM 628 O O . ASP A 1 82 ? 1.182 -13.760 -8.346 1.00 96.88 82 ASP A O 1
ATOM 632 N N . VAL A 1 83 ? -0.978 -14.050 -7.792 1.00 97.81 83 VAL A N 1
ATOM 633 C CA . VAL A 1 83 ? -0.855 -13.372 -6.496 1.00 97.81 83 VAL A CA 1
ATOM 634 C C . VAL A 1 83 ? -1.504 -14.180 -5.386 1.00 97.81 83 VAL A C 1
ATOM 636 O O . VAL A 1 83 ? -2.652 -14.608 -5.476 1.00 97.81 83 VAL A O 1
ATOM 639 N N . VAL A 1 84 ? -0.783 -14.329 -4.279 1.00 98.31 84 VAL A N 1
ATOM 640 C CA . VAL A 1 84 ? -1.338 -14.828 -3.019 1.00 98.31 84 VAL A CA 1
ATOM 641 C C . VAL A 1 84 ? -1.535 -13.655 -2.072 1.00 98.31 84 VAL A C 1
ATOM 643 O O . VAL A 1 84 ? -0.599 -12.904 -1.793 1.00 98.31 84 VAL A O 1
ATOM 646 N N . ARG A 1 85 ? -2.746 -13.508 -1.538 1.00 98.19 85 ARG A N 1
ATOM 647 C CA . ARG A 1 85 ? -3.080 -12.537 -0.492 1.00 98.19 85 ARG A CA 1
ATOM 648 C C . ARG A 1 85 ? -3.687 -13.243 0.701 1.00 98.19 85 ARG A C 1
ATOM 650 O O . ARG A 1 85 ? -4.470 -14.171 0.536 1.00 98.19 85 ARG A O 1
ATOM 657 N N . TYR A 1 86 ? -3.347 -12.799 1.900 1.00 98.31 86 TYR A N 1
ATOM 658 C CA . TYR A 1 86 ? -3.931 -13.345 3.116 1.00 98.31 86 TYR A CA 1
ATOM 659 C C . TYR A 1 86 ? -4.121 -12.283 4.186 1.00 98.31 86 TYR A C 1
ATOM 661 O O . TYR A 1 86 ? -3.428 -11.264 4.208 1.00 98.31 86 TYR A O 1
ATOM 669 N N . VAL A 1 87 ? -5.048 -12.557 5.096 1.00 98.25 87 VAL A N 1
ATOM 670 C CA . VAL A 1 87 ? -5.300 -11.753 6.288 1.00 98.25 87 VAL A CA 1
ATOM 671 C C . VAL A 1 87 ? -5.312 -12.670 7.495 1.00 98.25 87 VAL A C 1
ATOM 673 O O . VAL A 1 87 ? -5.979 -13.701 7.488 1.00 98.25 87 VAL A O 1
ATOM 676 N N . ILE A 1 88 ? -4.578 -12.286 8.535 1.00 98.25 88 ILE A N 1
ATOM 677 C CA . ILE A 1 88 ? -4.639 -12.923 9.851 1.00 98.25 88 ILE A CA 1
ATOM 678 C C . ILE A 1 88 ? -5.114 -11.871 10.845 1.00 98.25 88 ILE A C 1
ATOM 680 O O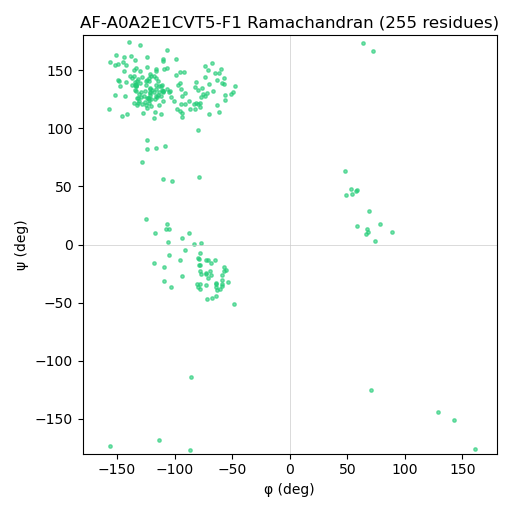 . ILE A 1 88 ? -4.379 -10.938 11.160 1.00 98.25 88 ILE A O 1
ATOM 684 N N . GLY A 1 89 ? -6.347 -12.015 11.314 1.00 98.31 89 GLY A N 1
ATOM 685 C CA . GLY A 1 89 ? -6.968 -11.197 12.343 1.00 98.31 89 GLY A CA 1
ATOM 686 C C . GLY A 1 89 ? -6.913 -11.864 13.713 1.00 98.31 89 GLY A C 1
ATOM 687 O O . GLY A 1 89 ? -7.016 -13.084 13.826 1.00 98.31 89 GLY A O 1
ATOM 688 N N . TRP A 1 90 ? -6.780 -11.051 14.752 1.00 98.44 90 TRP A N 1
ATOM 689 C CA . TRP A 1 90 ? -6.861 -11.432 16.154 1.00 98.44 90 TRP A CA 1
ATOM 690 C C . TRP A 1 90 ? -7.715 -10.410 16.897 1.00 98.44 90 TRP A C 1
ATOM 692 O O . TRP A 1 90 ? -7.361 -9.235 16.935 1.00 98.44 90 TRP A O 1
ATOM 702 N N . ASP A 1 91 ? -8.797 -10.869 17.519 1.00 97.81 91 ASP A N 1
ATOM 703 C CA . ASP A 1 91 ? -9.715 -10.042 18.298 1.00 97.81 91 ASP A CA 1
ATOM 704 C C . ASP A 1 91 ? -9.803 -10.553 19.738 1.00 97.81 91 ASP A C 1
ATOM 706 O O . ASP A 1 91 ? -9.951 -11.757 19.986 1.00 97.81 91 ASP A O 1
ATOM 710 N N . ARG A 1 92 ? -9.733 -9.637 20.708 1.00 97.25 92 ARG A N 1
ATOM 711 C CA . ARG A 1 92 ? -9.832 -9.958 22.133 1.00 97.25 92 ARG A CA 1
ATOM 712 C C . ARG A 1 92 ? -10.388 -8.806 22.960 1.00 97.25 92 ARG A C 1
ATOM 714 O O . ARG A 1 92 ? -9.804 -7.723 23.014 1.00 97.25 92 ARG A O 1
ATOM 721 N N . ASP A 1 93 ? -11.406 -9.105 23.758 1.00 96.62 93 ASP A N 1
ATOM 722 C CA . ASP A 1 93 ? -11.855 -8.220 24.830 1.00 96.62 93 ASP A CA 1
ATOM 723 C C . ASP A 1 93 ? -10.926 -8.326 26.052 1.00 96.62 93 ASP A C 1
ATOM 725 O O . ASP A 1 93 ? -10.729 -9.398 26.634 1.00 96.62 93 ASP A O 1
ATOM 729 N N . THR A 1 94 ? -10.337 -7.201 26.458 1.00 96.00 94 THR A N 1
ATOM 730 C CA . THR A 1 94 ? -9.346 -7.112 27.540 1.00 96.00 94 THR A CA 1
ATOM 731 C C . THR A 1 94 ? -9.728 -6.035 28.550 1.00 96.00 94 THR A C 1
ATOM 733 O O . THR A 1 94 ? -9.938 -4.877 28.199 1.00 96.00 94 THR A O 1
ATOM 736 N N . PHE A 1 95 ? -9.787 -6.390 29.833 1.00 95.88 95 PHE A N 1
ATOM 737 C CA . PHE A 1 95 ? -9.965 -5.405 30.901 1.00 95.88 95 PHE A CA 1
ATOM 738 C C . PHE A 1 95 ? -8.677 -4.610 31.121 1.00 95.88 95 PHE A C 1
ATOM 740 O O . PHE A 1 95 ? -7.615 -5.191 31.343 1.00 95.88 95 PHE A O 1
ATOM 747 N N . ILE A 1 96 ? -8.793 -3.281 31.102 1.00 95.25 96 ILE A N 1
ATOM 748 C CA . ILE A 1 96 ? -7.708 -2.336 31.392 1.00 95.25 96 ILE A CA 1
ATOM 749 C C . ILE A 1 96 ? -8.201 -1.422 32.529 1.00 95.25 96 ILE A C 1
ATOM 751 O O . ILE A 1 96 ? -8.721 -0.335 32.259 1.00 95.25 96 ILE A O 1
ATOM 755 N N . PRO A 1 97 ? -8.102 -1.864 33.802 1.00 92.50 97 PRO A N 1
ATOM 756 C CA . PRO A 1 97 ? -8.826 -1.239 34.914 1.00 92.50 97 PRO A CA 1
ATOM 757 C C . PRO A 1 97 ? -8.508 0.242 35.126 1.00 92.50 97 PRO A C 1
ATOM 759 O O . PRO A 1 97 ? -9.404 1.014 35.438 1.00 92.50 97 PRO A O 1
ATOM 762 N N . PHE A 1 98 ? -7.265 0.667 34.874 1.00 93.69 98 PHE A N 1
ATOM 763 C CA . PHE A 1 98 ? -6.868 2.071 35.036 1.00 93.69 98 PHE A CA 1
ATOM 764 C C . PHE A 1 98 ? -7.518 3.028 34.018 1.00 93.69 98 PHE A C 1
ATOM 766 O O . PHE A 1 98 ? -7.486 4.238 34.223 1.00 93.69 98 PHE A O 1
ATOM 773 N N . LEU A 1 99 ? -8.093 2.511 32.923 1.00 92.56 99 LEU A N 1
ATOM 774 C CA . LEU A 1 99 ? -8.866 3.296 31.950 1.00 92.56 99 LEU A CA 1
ATOM 775 C C . LEU A 1 99 ? -10.377 3.100 32.120 1.00 92.56 99 LEU A C 1
ATOM 777 O O . LEU A 1 99 ? -11.159 4.028 31.900 1.00 92.56 99 LEU A O 1
ATOM 781 N N . ASN A 1 100 ? -10.803 1.880 32.457 1.00 91.25 100 ASN A N 1
ATOM 782 C CA . ASN A 1 100 ? -12.195 1.551 32.731 1.00 91.25 100 ASN A CA 1
ATOM 783 C C . ASN A 1 100 ? -12.293 0.291 33.600 1.00 91.25 100 ASN A C 1
ATOM 785 O O . ASN A 1 100 ? -11.939 -0.806 33.171 1.00 91.25 100 ASN A O 1
ATOM 789 N N . GLU A 1 101 ? -12.826 0.442 34.808 1.00 90.38 101 GLU A N 1
ATOM 790 C CA . GLU A 1 101 ? -12.983 -0.657 35.768 1.00 90.38 101 GLU A CA 1
ATOM 791 C C . GLU A 1 101 ? -14.185 -1.563 35.457 1.00 90.38 101 GLU A C 1
ATOM 793 O O . GLU A 1 101 ? -14.270 -2.686 35.946 1.00 90.38 101 GLU A O 1
ATOM 798 N N . THR A 1 102 ? -15.126 -1.087 34.636 1.00 92.38 102 THR A N 1
ATOM 799 C CA . THR A 1 102 ? -16.451 -1.710 34.461 1.00 92.38 102 THR A CA 1
ATOM 800 C C . THR A 1 102 ? -16.654 -2.383 33.108 1.00 92.38 102 THR A C 1
ATOM 802 O O . THR A 1 102 ? -17.554 -3.213 32.969 1.00 92.38 102 THR A O 1
ATOM 805 N N . LYS A 1 103 ? -15.844 -2.043 32.099 1.00 93.94 103 LYS A N 1
ATOM 806 C CA . LYS A 1 103 ? -15.943 -2.597 30.743 1.00 93.94 103 LYS A CA 1
ATOM 807 C C . LYS A 1 103 ? -14.582 -2.948 30.160 1.00 93.94 103 LYS A C 1
ATOM 809 O O . LYS A 1 103 ? -13.609 -2.222 30.345 1.00 93.94 103 LYS A O 1
ATOM 814 N N . ALA A 1 104 ? -14.557 -4.045 29.408 1.00 95.50 104 ALA A N 1
ATOM 815 C CA . ALA A 1 104 ? -13.408 -4.446 28.616 1.00 95.50 104 ALA A CA 1
ATOM 816 C C . ALA A 1 104 ? -13.238 -3.554 27.376 1.00 95.50 104 ALA A C 1
ATOM 818 O O . ALA A 1 104 ? -14.201 -2.988 26.851 1.00 95.50 104 ALA A O 1
ATOM 819 N N . PHE A 1 105 ? -11.996 -3.458 26.919 1.00 97.69 105 PHE A N 1
ATOM 820 C CA . PHE A 1 105 ? -11.604 -2.848 25.660 1.00 97.69 105 PHE A CA 1
ATOM 821 C C . PHE A 1 105 ? -11.493 -3.928 24.593 1.00 97.69 105 PHE A C 1
ATOM 823 O O . PHE A 1 105 ? -10.915 -4.981 24.858 1.00 97.69 105 PHE A O 1
ATOM 830 N N . LEU A 1 106 ? -11.966 -3.641 23.385 1.00 97.75 106 LEU A N 1
ATOM 831 C CA . LEU A 1 106 ? -11.675 -4.470 22.225 1.00 97.75 106 LEU A CA 1
ATOM 832 C C . LEU A 1 106 ? -10.265 -4.145 21.742 1.00 97.75 106 LEU A C 1
ATOM 834 O O . LEU A 1 106 ? -9.982 -3.010 21.346 1.00 97.75 106 LEU A O 1
ATOM 838 N N . LEU A 1 107 ? -9.402 -5.153 21.777 1.00 98.19 107 LEU A N 1
ATOM 839 C CA . LEU A 1 107 ? -8.117 -5.163 21.098 1.00 98.19 107 LEU A CA 1
ATOM 840 C C . LEU A 1 107 ? -8.287 -5.976 19.820 1.00 98.19 107 LEU A C 1
ATOM 842 O O . LEU A 1 107 ? -8.710 -7.128 19.884 1.00 98.19 107 LEU A O 1
ATOM 846 N N . SER A 1 108 ? -7.977 -5.380 18.676 1.00 98.44 108 SER A N 1
ATOM 847 C CA . SER A 1 108 ? -8.057 -6.051 17.381 1.00 98.44 108 SER A CA 1
ATOM 848 C C . SER A 1 108 ? -6.779 -5.787 16.602 1.00 98.44 108 SER A C 1
ATOM 850 O O . SER A 1 108 ? -6.380 -4.636 16.450 1.00 98.44 108 SER A O 1
ATOM 852 N N . ALA A 1 109 ? -6.105 -6.834 16.145 1.00 98.50 109 ALA A N 1
ATOM 853 C CA . ALA A 1 109 ? -4.927 -6.735 15.294 1.00 98.50 109 ALA A CA 1
ATOM 854 C C . ALA A 1 109 ? -5.171 -7.496 13.996 1.00 98.50 109 ALA A C 1
ATOM 856 O O . ALA A 1 109 ? -5.743 -8.582 14.026 1.00 98.50 109 ALA A O 1
ATOM 857 N N . GLN A 1 110 ? -4.719 -6.962 12.866 1.00 98.12 110 GLN A N 1
ATOM 858 C CA . GLN A 1 110 ? -4.778 -7.674 11.591 1.00 98.12 110 GLN A CA 1
ATOM 859 C C . GLN A 1 110 ? -3.451 -7.547 10.855 1.00 98.12 110 GLN A C 1
ATOM 861 O O . GLN A 1 110 ? -2.833 -6.486 10.847 1.00 98.12 110 GLN A O 1
ATOM 866 N N . LEU A 1 111 ? -3.008 -8.630 10.230 1.00 98.44 111 LEU A N 1
ATOM 867 C CA . LEU A 1 111 ? -1.849 -8.653 9.351 1.00 98.44 111 LEU A CA 1
ATOM 868 C C . LEU A 1 111 ? -2.310 -9.026 7.947 1.00 98.44 111 LEU A C 1
ATOM 870 O O . LEU A 1 111 ? -2.747 -10.151 7.719 1.00 98.44 111 LEU A O 1
ATOM 874 N N . PHE A 1 112 ? -2.177 -8.087 7.020 1.00 98.38 112 PHE A N 1
ATOM 875 C CA . PHE A 1 112 ? -2.409 -8.282 5.596 1.00 98.38 112 PHE A CA 1
ATOM 876 C C . PHE A 1 112 ? -1.080 -8.624 4.933 1.00 98.38 112 PHE A C 1
ATOM 878 O O . PHE A 1 112 ? -0.109 -7.892 5.117 1.00 98.38 112 PHE A O 1
ATOM 885 N N . GLY A 1 113 ? -1.030 -9.713 4.174 1.00 98.06 113 GLY A N 1
ATOM 886 C CA . GLY A 1 113 ? 0.131 -10.122 3.390 1.00 98.06 113 GLY A CA 1
ATOM 887 C C . GLY A 1 113 ? -0.214 -10.254 1.911 1.00 98.06 113 GLY A C 1
ATOM 888 O O . GLY A 1 113 ? -1.304 -10.704 1.562 1.00 98.06 113 GLY A O 1
ATOM 889 N N . GLN A 1 114 ? 0.727 -9.882 1.048 1.00 97.69 114 GLN A N 1
ATOM 890 C CA . GLN A 1 114 ? 0.661 -10.082 -0.399 1.00 97.69 114 GLN A CA 1
ATOM 891 C C . GLN A 1 114 ? 1.988 -10.650 -0.903 1.00 97.69 114 GLN A C 1
ATOM 893 O O . GLN A 1 114 ? 3.045 -10.165 -0.498 1.00 97.69 114 GLN A O 1
ATOM 898 N N . HIS A 1 115 ? 1.917 -11.625 -1.808 1.00 97.81 115 HIS A N 1
ATOM 899 C CA . HIS A 1 115 ? 3.049 -12.220 -2.511 1.00 97.81 115 HIS A CA 1
ATOM 900 C C . HIS A 1 115 ? 2.761 -12.319 -4.014 1.00 97.81 115 HIS A C 1
ATOM 902 O O . HIS A 1 115 ? 1.805 -12.990 -4.401 1.00 97.81 115 HIS A O 1
ATOM 908 N N . LEU A 1 116 ? 3.586 -11.679 -4.842 1.00 97.56 116 LEU A N 1
ATOM 909 C CA . LEU A 1 116 ? 3.598 -11.835 -6.300 1.00 97.56 116 LEU A CA 1
ATOM 910 C C . LEU A 1 116 ? 4.515 -13.007 -6.661 1.00 97.56 116 LEU A C 1
ATOM 912 O O . LEU A 1 116 ? 5.697 -13.005 -6.292 1.00 97.56 116 LEU A O 1
ATOM 916 N N . LEU A 1 117 ? 3.975 -13.995 -7.371 1.00 97.19 117 LEU A N 1
ATOM 917 C CA . LEU A 1 117 ? 4.699 -15.213 -7.728 1.00 97.19 117 LEU A CA 1
ATOM 918 C C 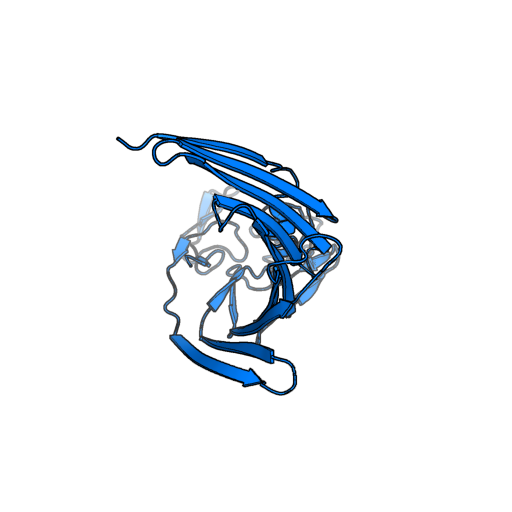. LEU A 1 117 ? 5.763 -14.921 -8.795 1.00 97.19 117 LEU A C 1
ATOM 920 O O . LEU A 1 117 ? 6.937 -15.260 -8.604 1.00 97.19 117 LEU A O 1
ATOM 924 N N . ASP A 1 118 ? 5.376 -14.188 -9.836 1.00 96.06 118 ASP A N 1
ATOM 925 C CA . ASP A 1 118 ? 6.171 -13.934 -11.039 1.00 96.06 118 ASP A CA 1
ATOM 926 C C . ASP A 1 118 ? 6.782 -12.527 -10.994 1.00 96.06 118 ASP A C 1
ATOM 928 O O . ASP A 1 118 ? 6.577 -11.682 -11.859 1.00 96.06 118 ASP A O 1
ATOM 932 N N . HIS A 1 119 ? 7.506 -12.236 -9.907 1.00 96.69 119 HIS A N 1
ATOM 933 C CA . HIS A 1 119 ? 8.087 -10.908 -9.691 1.00 96.69 119 HIS A CA 1
ATOM 934 C C . HIS A 1 119 ? 9.420 -10.712 -10.413 1.00 96.69 119 HIS A C 1
ATOM 936 O O . HIS A 1 119 ? 10.410 -11.374 -10.084 1.00 96.69 119 HIS A O 1
ATOM 942 N N . GLU A 1 120 ? 9.478 -9.716 -11.294 1.00 96.25 120 GLU A N 1
ATOM 943 C CA . GLU A 1 120 ? 10.673 -9.372 -12.060 1.00 96.25 120 GLU A CA 1
ATOM 944 C C . GLU A 1 120 ? 11.303 -8.048 -11.624 1.00 96.25 120 GLU A C 1
ATOM 946 O O . GLU A 1 120 ? 10.647 -7.007 -11.517 1.00 96.25 120 GLU A O 1
ATOM 951 N N . LYS A 1 121 ? 12.622 -8.080 -11.409 1.00 96.06 121 LYS A N 1
ATOM 952 C CA . LYS A 1 121 ? 13.466 -6.897 -11.214 1.00 96.06 121 LYS A CA 1
ATOM 953 C C . LYS A 1 121 ? 14.866 -7.150 -11.730 1.00 96.06 121 LYS A C 1
ATOM 955 O O . LYS A 1 121 ? 15.452 -8.194 -11.452 1.00 96.06 121 LYS A O 1
ATOM 960 N N . GLU A 1 122 ? 15.445 -6.128 -12.335 1.00 96.19 122 GLU A N 1
ATOM 961 C CA . GLU A 1 122 ? 16.822 -6.154 -12.807 1.00 96.19 122 GLU A CA 1
ATOM 962 C C . GLU A 1 122 ? 17.543 -4.857 -12.432 1.00 96.19 122 GLU A C 1
ATOM 964 O O . GLU A 1 122 ? 16.957 -3.771 -12.412 1.00 96.19 122 GLU A O 1
ATOM 969 N N . MET A 1 123 ? 18.835 -4.964 -12.120 1.00 96.31 123 MET A N 1
ATOM 970 C CA . MET A 1 123 ? 19.689 -3.797 -11.944 1.00 96.31 123 MET A CA 1
ATOM 971 C C . MET A 1 123 ? 20.164 -3.309 -13.312 1.00 96.31 123 MET A C 1
ATOM 973 O O . MET A 1 123 ? 20.889 -4.018 -14.005 1.00 96.31 123 MET A O 1
ATOM 977 N N . ARG A 1 124 ? 19.775 -2.091 -13.688 1.00 95.12 124 ARG A N 1
ATOM 978 C CA . ARG A 1 124 ? 20.211 -1.418 -14.915 1.00 95.12 124 ARG A CA 1
ATOM 979 C C . ARG A 1 124 ? 21.207 -0.297 -14.576 1.00 95.12 124 ARG A C 1
ATOM 981 O O . ARG A 1 124 ? 21.345 0.053 -13.400 1.00 95.12 124 ARG A O 1
ATOM 988 N N . PRO A 1 125 ? 21.926 0.272 -15.561 1.00 94.44 125 PRO A N 1
ATOM 989 C CA . PRO A 1 125 ? 23.012 1.222 -15.300 1.00 94.44 125 PRO A CA 1
ATOM 990 C C . PRO A 1 125 ? 22.658 2.435 -14.421 1.00 94.44 125 PRO A C 1
ATOM 992 O O . PRO A 1 125 ? 23.517 2.915 -13.686 1.00 94.44 125 PRO A O 1
ATOM 995 N N . ALA A 1 126 ? 21.419 2.931 -14.476 1.00 94.19 126 ALA A N 1
ATOM 996 C CA . ALA A 1 126 ? 20.950 4.095 -13.723 1.00 94.19 126 ALA A CA 1
ATOM 997 C C . ALA A 1 126 ? 20.042 3.752 -12.526 1.00 94.19 126 ALA A C 1
ATOM 999 O O . ALA A 1 126 ? 19.742 4.639 -11.726 1.00 94.19 126 ALA A O 1
ATOM 1000 N N . GLY A 1 127 ? 19.601 2.500 -12.372 1.00 94.94 127 GLY A N 1
ATOM 1001 C CA . GLY A 1 127 ? 18.684 2.126 -11.298 1.00 94.94 127 GLY A CA 1
ATOM 1002 C C . GLY A 1 127 ? 17.945 0.810 -11.524 1.00 94.94 127 GLY A C 1
ATOM 1003 O O . GLY A 1 127 ? 18.242 0.048 -12.444 1.00 94.94 127 GLY A O 1
ATOM 1004 N N . LEU A 1 128 ? 17.044 0.482 -10.593 1.00 95.75 128 LEU A N 1
ATOM 1005 C CA . LEU A 1 128 ? 16.258 -0.752 -10.652 1.00 95.75 128 LEU A CA 1
ATOM 1006 C C . LEU A 1 128 ? 15.139 -0.587 -11.674 1.00 95.75 128 LEU A C 1
ATOM 1008 O O . LEU A 1 128 ? 14.340 0.336 -11.543 1.00 95.75 128 LEU A O 1
ATOM 1012 N N . ALA A 1 129 ? 15.061 -1.526 -12.609 1.00 96.50 129 ALA A N 1
ATOM 1013 C CA . ALA A 1 129 ? 13.971 -1.674 -13.562 1.00 96.50 129 ALA A CA 1
ATOM 1014 C C . ALA A 1 129 ? 13.154 -2.930 -13.236 1.00 96.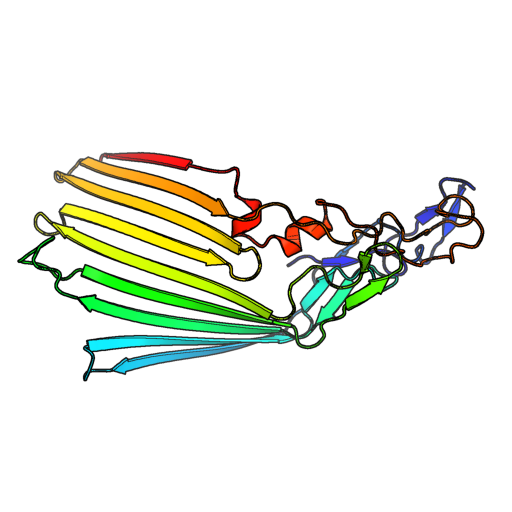50 129 ALA A C 1
ATOM 1016 O O . ALA A 1 129 ? 13.634 -3.825 -12.529 1.00 96.50 129 ALA A O 1
ATOM 1017 N N . GLY A 1 130 ? 11.921 -2.994 -13.727 1.00 96.19 130 GLY A N 1
ATOM 1018 C CA . GLY A 1 130 ? 11.044 -4.147 -13.559 1.00 96.19 130 GLY A CA 1
ATOM 1019 C C . GLY A 1 130 ? 9.670 -3.772 -13.031 1.00 96.19 130 GLY A C 1
ATOM 1020 O O . GLY A 1 130 ? 9.143 -2.696 -13.319 1.00 96.19 130 GLY A O 1
ATOM 1021 N N . MET A 1 131 ? 9.117 -4.641 -12.191 1.00 96.88 131 MET A N 1
ATOM 1022 C CA . MET A 1 131 ? 7.834 -4.414 -11.536 1.00 96.88 131 MET A CA 1
ATOM 1023 C C . MET A 1 131 ? 7.993 -3.480 -10.325 1.00 96.88 131 MET A C 1
ATOM 1025 O O . MET A 1 131 ? 8.736 -3.824 -9.389 1.00 96.88 131 MET A O 1
ATOM 1029 N N . PRO A 1 132 ? 7.309 -2.315 -10.280 1.00 95.38 132 PRO A N 1
ATOM 1030 C CA . PRO A 1 132 ? 7.420 -1.351 -9.189 1.00 95.38 132 PRO A CA 1
ATOM 1031 C C . PRO A 1 132 ? 6.726 -1.837 -7.914 1.00 95.38 132 PRO A C 1
ATOM 1033 O O . PRO A 1 132 ? 7.136 -1.462 -6.816 1.00 95.38 132 PRO A O 1
ATOM 1036 N N . ASP A 1 133 ? 5.735 -2.718 -8.017 1.00 94.75 133 ASP A N 1
ATOM 1037 C CA . ASP A 1 133 ? 5.154 -3.386 -6.861 1.00 94.75 133 ASP A CA 1
ATOM 1038 C C . ASP A 1 133 ? 6.207 -4.203 -6.106 1.00 94.75 133 ASP A C 1
ATOM 1040 O O . ASP A 1 133 ? 7.244 -4.638 -6.630 1.00 94.75 133 ASP A O 1
ATOM 1044 N N . TRP A 1 134 ? 6.002 -4.352 -4.803 1.00 95.19 134 TRP A N 1
ATOM 1045 C CA . TRP A 1 134 ? 6.860 -5.201 -3.988 1.00 95.19 134 TRP A CA 1
ATOM 1046 C C . TRP A 1 134 ? 6.461 -6.659 -4.177 1.00 95.19 134 TRP A C 1
ATOM 1048 O O . TRP A 1 134 ? 5.283 -6.976 -4.053 1.00 95.19 134 TRP A O 1
ATOM 1058 N N . LYS A 1 135 ? 7.453 -7.539 -4.396 1.00 96.88 135 LYS A N 1
ATOM 1059 C CA . LYS A 1 135 ? 7.238 -8.993 -4.423 1.00 96.88 135 LYS A CA 1
ATOM 1060 C C . LYS A 1 135 ? 6.429 -9.452 -3.217 1.00 96.88 135 LYS A C 1
ATOM 1062 O O . LYS A 1 135 ? 5.418 -10.115 -3.363 1.00 96.88 135 LYS A O 1
ATOM 1067 N N . ASP A 1 136 ? 6.886 -9.040 -2.040 1.00 97.25 136 ASP A N 1
ATOM 1068 C CA . ASP A 1 136 ? 6.217 -9.282 -0.774 1.00 97.25 136 ASP A CA 1
ATOM 1069 C C . ASP A 1 136 ? 5.906 -7.953 -0.102 1.00 97.25 136 ASP A C 1
ATOM 1071 O O . ASP A 1 136 ? 6.822 -7.132 0.055 1.00 97.25 136 ASP A O 1
ATOM 1075 N N . ASN A 1 137 ? 4.675 -7.756 0.361 1.00 96.06 137 ASN A N 1
ATOM 1076 C CA . ASN A 1 137 ? 4.333 -6.643 1.242 1.00 96.06 137 ASN A CA 1
ATOM 1077 C C . ASN A 1 137 ? 3.453 -7.096 2.408 1.00 96.06 137 ASN A C 1
ATOM 1079 O O . ASN A 1 137 ? 2.652 -8.019 2.273 1.00 96.06 137 ASN A O 1
ATOM 1083 N N . TRP A 1 138 ? 3.595 -6.394 3.532 1.00 97.56 138 TRP A N 1
ATOM 1084 C CA . TRP A 1 138 ? 2.780 -6.582 4.718 1.00 97.56 138 TRP A CA 1
ATOM 1085 C C . TRP A 1 138 ? 2.294 -5.254 5.271 1.00 97.56 138 TRP A C 1
ATOM 1087 O O . TRP A 1 138 ? 3.072 -4.308 5.419 1.00 97.56 138 TRP A O 1
ATOM 1097 N N . ILE A 1 139 ? 1.018 -5.227 5.641 1.00 97.56 139 ILE A N 1
ATOM 1098 C CA . ILE A 1 139 ? 0.403 -4.119 6.364 1.00 97.56 139 ILE A CA 1
ATOM 1099 C C . ILE A 1 139 ? -0.175 -4.678 7.658 1.00 97.56 139 ILE A C 1
ATOM 1101 O O . ILE A 1 139 ? -1.007 -5.581 7.633 1.00 97.56 139 ILE A O 1
ATOM 1105 N N . ALA A 1 140 ? 0.277 -4.154 8.792 1.00 98.12 140 ALA A N 1
ATOM 1106 C CA . ALA A 1 140 ? -0.240 -4.523 10.103 1.00 98.12 140 ALA A CA 1
ATOM 1107 C C . ALA A 1 140 ? -1.155 -3.417 10.624 1.00 98.12 140 ALA A C 1
ATOM 1109 O O . ALA A 1 140 ? -0.773 -2.249 10.602 1.00 98.12 140 ALA A O 1
ATOM 1110 N N . THR A 1 141 ? -2.335 -3.769 11.118 1.00 98.31 141 THR A N 1
ATOM 1111 C CA . THR A 1 141 ? -3.255 -2.841 11.773 1.00 98.31 141 THR A CA 1
ATOM 1112 C C . THR A 1 141 ? -3.455 -3.225 13.228 1.00 98.31 141 THR A C 1
ATOM 1114 O O . THR A 1 141 ? -3.372 -4.399 13.598 1.00 98.31 141 THR A O 1
ATOM 1117 N N . PHE A 1 142 ? -3.707 -2.226 14.066 1.00 98.56 142 PHE A N 1
ATOM 1118 C CA . PHE A 1 142 ? -4.040 -2.435 15.463 1.00 98.56 142 PHE A CA 1
ATOM 1119 C C . PHE A 1 142 ? -5.076 -1.419 15.930 1.00 98.56 142 PHE A C 1
ATOM 1121 O O . PHE A 1 142 ? -4.912 -0.216 15.760 1.00 98.56 142 PHE A O 1
ATOM 1128 N N . LEU A 1 143 ? -6.151 -1.907 16.530 1.00 98.62 143 LEU A N 1
ATOM 1129 C CA . LEU A 1 143 ? -7.258 -1.139 17.068 1.00 98.62 143 LEU A CA 1
ATOM 1130 C C . LEU A 1 143 ? -7.348 -1.386 18.571 1.00 98.62 143 LEU A C 1
ATOM 1132 O O . LEU A 1 143 ? -7.404 -2.527 19.028 1.00 98.62 143 LEU A O 1
ATOM 1136 N N . ILE A 1 144 ? -7.455 -0.294 19.323 1.00 98.38 144 ILE A N 1
ATOM 1137 C CA . ILE A 1 144 ? -7.924 -0.300 20.708 1.00 98.38 144 ILE A CA 1
ATOM 1138 C C . ILE A 1 144 ? -9.229 0.482 20.739 1.00 98.38 144 ILE A C 1
ATOM 1140 O O . ILE A 1 144 ? -9.257 1.637 20.309 1.00 98.38 144 ILE A O 1
ATOM 1144 N N . LYS A 1 145 ? -10.296 -0.110 21.278 1.00 98.38 145 LYS A N 1
ATOM 1145 C CA . LYS A 1 145 ? -11.591 0.556 21.451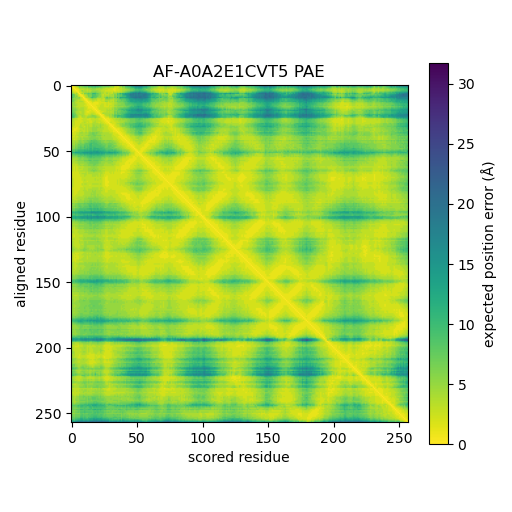 1.00 98.38 145 LYS A CA 1
ATOM 1146 C C . LYS A 1 145 ? -12.166 0.321 22.839 1.00 98.38 145 LYS A C 1
ATOM 1148 O O . LYS A 1 145 ? -12.216 -0.810 23.307 1.00 98.38 145 LYS A O 1
ATOM 1153 N N . GLY A 1 146 ? -12.619 1.393 23.480 1.00 97.81 146 GLY A N 1
ATOM 1154 C CA . GLY A 1 146 ? -13.277 1.367 24.784 1.00 97.81 146 GLY A CA 1
ATOM 1155 C C . GLY A 1 146 ? -14.654 2.020 24.755 1.00 97.81 146 GLY A C 1
ATOM 1156 O O . GLY A 1 146 ? -14.970 2.808 23.858 1.00 97.81 146 GLY A O 1
ATOM 1157 N N . TRP A 1 147 ? -15.464 1.713 25.769 1.00 97.50 147 TRP A N 1
ATOM 1158 C CA . TRP A 1 147 ? -16.818 2.244 25.933 1.00 97.50 147 TRP A CA 1
ATOM 1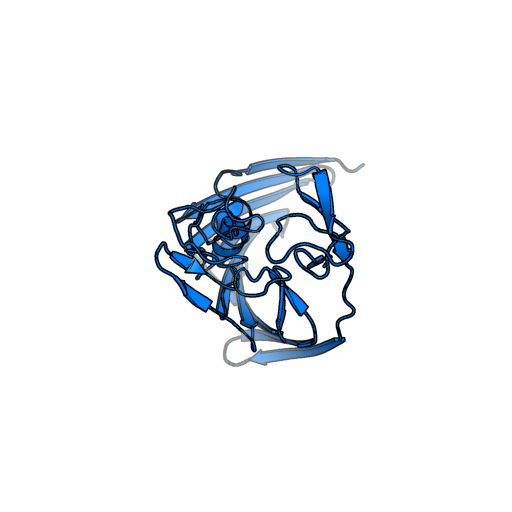159 C C . TRP A 1 147 ? -17.070 2.712 27.363 1.00 97.50 147 TRP A C 1
ATOM 1161 O O . TRP A 1 147 ? -16.768 2.005 28.320 1.00 97.50 147 TRP A O 1
ATOM 1171 N N . TRP A 1 148 ? -17.721 3.861 27.508 1.00 96.31 148 TRP A N 1
ATOM 1172 C CA . TRP A 1 148 ? -18.121 4.473 28.773 1.00 96.31 148 TRP A CA 1
ATOM 1173 C C . TRP A 1 148 ? -19.596 4.874 28.726 1.00 96.31 148 TRP A C 1
ATOM 1175 O O . TRP A 1 148 ? -20.251 4.804 27.683 1.00 96.31 148 TRP A O 1
ATOM 1185 N N . MET A 1 149 ? -20.133 5.286 29.879 1.00 94.31 149 MET A N 1
ATOM 1186 C CA . MET A 1 149 ? -21.487 5.843 29.995 1.00 94.31 149 MET A CA 1
ATOM 1187 C C . MET A 1 149 ? -22.557 4.930 29.376 1.00 94.31 149 MET A C 1
ATOM 1189 O O . MET A 1 149 ? -23.361 5.371 28.562 1.00 94.31 149 MET A O 1
ATOM 1193 N N . GLN A 1 150 ? -22.527 3.632 29.705 1.00 91.75 150 GLN A N 1
ATOM 1194 C CA . GLN A 1 150 ? -23.457 2.640 29.141 1.00 91.75 150 GLN A CA 1
ATOM 1195 C C . GLN A 1 150 ? -23.457 2.630 27.597 1.00 91.75 150 GLN A C 1
ATOM 1197 O O . GLN A 1 150 ? -24.504 2.563 26.965 1.00 91.75 150 GLN A O 1
ATOM 1202 N N . ASN A 1 151 ? -22.265 2.686 26.992 1.00 92.81 151 ASN A N 1
ATOM 1203 C CA . ASN A 1 151 ? -22.035 2.747 25.540 1.00 92.81 151 ASN A CA 1
ATOM 1204 C C . ASN A 1 151 ? -22.480 4.051 24.859 1.00 92.81 151 ASN A C 1
ATOM 1206 O O . ASN A 1 151 ? -22.464 4.115 23.631 1.00 92.81 151 ASN A O 1
ATOM 1210 N N . ARG A 1 152 ? -22.829 5.101 25.613 1.00 95.88 152 ARG A N 1
ATOM 1211 C CA . ARG A 1 152 ? -23.069 6.432 25.034 1.00 95.88 152 ARG A CA 1
ATOM 1212 C C . ARG A 1 152 ? -21.784 7.114 24.589 1.00 95.88 152 ARG A C 1
ATOM 1214 O O . ARG A 1 152 ? -21.839 7.961 23.713 1.00 95.88 152 ARG A O 1
ATOM 1221 N N . LEU A 1 153 ? -20.645 6.761 25.173 1.00 97.25 153 LEU A N 1
ATOM 1222 C CA . LEU A 1 153 ? -19.342 7.280 24.779 1.00 97.25 153 LEU A CA 1
ATOM 1223 C C . LEU A 1 153 ? -18.448 6.114 24.370 1.00 97.25 153 LEU A C 1
ATOM 1225 O O . LEU A 1 153 ? -18.319 5.147 25.118 1.00 97.25 153 LEU A O 1
ATOM 1229 N N . SER A 1 154 ? -17.810 6.204 23.210 1.00 97.88 154 SER A N 1
ATOM 1230 C CA . SER A 1 154 ? -16.747 5.284 22.818 1.00 97.88 154 SER A CA 1
ATOM 1231 C C . SER A 1 154 ? -15.555 6.050 22.275 1.00 97.88 154 SER A C 1
ATOM 1233 O O . SER A 1 154 ? -15.717 7.046 21.574 1.00 97.88 154 SER A O 1
ATOM 1235 N N . ALA A 1 155 ? -14.364 5.583 22.619 1.00 98.06 155 ALA A N 1
ATOM 1236 C CA . ALA A 1 155 ? -13.113 6.116 22.109 1.00 98.06 155 ALA A CA 1
ATOM 1237 C C . ALA A 1 155 ? -12.327 4.970 21.491 1.00 98.06 155 ALA A C 1
ATOM 1239 O O . ALA A 1 155 ? -12.322 3.854 22.019 1.00 98.06 155 ALA A O 1
ATOM 1240 N N . GLN A 1 156 ? -11.682 5.245 20.369 1.00 98.25 156 GLN A N 1
ATOM 1241 C CA . GLN A 1 156 ? -10.848 4.285 19.678 1.00 98.25 156 GLN A CA 1
ATOM 1242 C C . GLN A 1 156 ? -9.611 4.948 19.095 1.00 98.25 156 GLN A C 1
ATOM 1244 O O . GLN A 1 156 ? -9.616 6.134 18.770 1.00 98.25 156 GLN A O 1
ATOM 1249 N N . ILE A 1 157 ? -8.567 4.152 18.926 1.00 98.19 157 ILE A N 1
ATOM 1250 C CA . ILE A 1 157 ? -7.414 4.489 18.102 1.00 98.19 157 ILE A CA 1
ATOM 1251 C C . ILE A 1 157 ? -7.174 3.282 17.213 1.00 98.19 157 ILE A C 1
ATOM 1253 O O . ILE A 1 157 ? -7.007 2.176 17.729 1.00 98.19 157 ILE A O 1
ATOM 1257 N N . ILE A 1 158 ? -7.172 3.494 15.900 1.00 97.94 158 ILE A N 1
ATOM 1258 C CA . ILE A 1 158 ? -6.678 2.511 14.940 1.00 97.94 158 ILE A CA 1
ATOM 1259 C C . ILE A 1 158 ? -5.338 2.987 14.390 1.00 97.94 158 ILE A C 1
ATOM 1261 O O . ILE A 1 158 ? -5.178 4.155 14.039 1.00 97.94 158 ILE A O 1
ATOM 1265 N N . SER A 1 159 ? -4.366 2.091 14.336 1.00 97.75 159 SER A N 1
ATOM 1266 C CA . SER A 1 159 ? -3.090 2.295 13.673 1.00 97.75 159 SER A CA 1
ATOM 1267 C C . SER A 1 159 ? -2.933 1.318 12.516 1.00 97.75 159 SER A C 1
ATOM 1269 O O . SER A 1 159 ? -3.484 0.218 12.539 1.00 97.75 159 SER A O 1
ATOM 1271 N N . ALA A 1 160 ? -2.182 1.724 11.498 1.00 97.31 160 ALA A N 1
ATOM 1272 C CA . ALA A 1 160 ? -1.765 0.871 10.395 1.00 97.31 160 ALA A CA 1
ATOM 1273 C C . ALA A 1 160 ? -0.293 1.140 10.078 1.00 97.31 160 ALA A C 1
ATOM 1275 O O . ALA A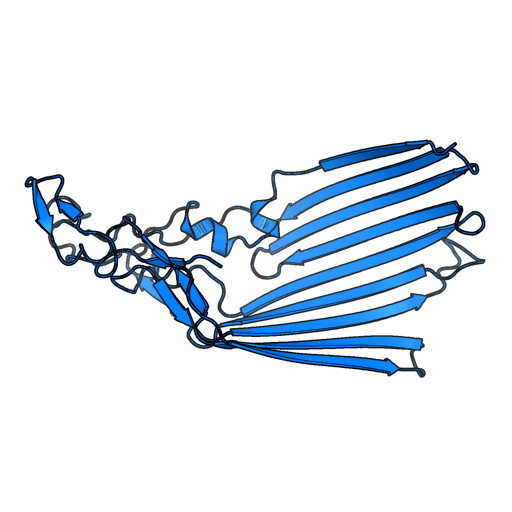 1 160 ? 0.117 2.296 10.047 1.00 97.31 160 ALA A O 1
ATOM 1276 N N . TYR A 1 161 ? 0.496 0.098 9.839 1.00 96.19 161 TYR A N 1
ATOM 1277 C CA . TYR A 1 161 ? 1.896 0.191 9.440 1.00 96.19 161 TYR A CA 1
ATOM 1278 C C . TYR A 1 161 ? 2.141 -0.639 8.186 1.00 96.19 161 TYR A C 1
ATOM 1280 O O . TYR A 1 161 ? 1.940 -1.852 8.201 1.00 96.19 161 TYR A O 1
ATOM 1288 N N . ASP A 1 162 ? 2.601 0.012 7.122 1.00 95.31 162 ASP A N 1
ATOM 1289 C CA . ASP A 1 162 ? 3.034 -0.628 5.882 1.00 95.31 162 ASP A CA 1
ATOM 1290 C C . ASP A 1 162 ? 4.553 -0.825 5.927 1.00 95.31 162 ASP A C 1
ATOM 1292 O O . ASP A 1 162 ? 5.332 0.137 5.967 1.00 95.31 162 ASP A O 1
ATOM 1296 N N . VAL A 1 163 ? 4.974 -2.092 5.938 1.00 94.44 163 VAL A N 1
ATOM 1297 C CA . VAL A 1 163 ? 6.372 -2.496 6.115 1.00 94.44 163 VAL A CA 1
ATOM 1298 C C . VAL A 1 163 ? 7.240 -1.996 4.963 1.00 94.44 163 VAL A C 1
ATOM 1300 O O . VAL A 1 163 ? 8.339 -1.479 5.193 1.00 94.44 163 VAL A O 1
ATOM 1303 N N . ARG A 1 164 ? 6.769 -2.134 3.718 1.00 93.62 164 ARG A N 1
ATOM 1304 C CA . ARG A 1 164 ? 7.559 -1.7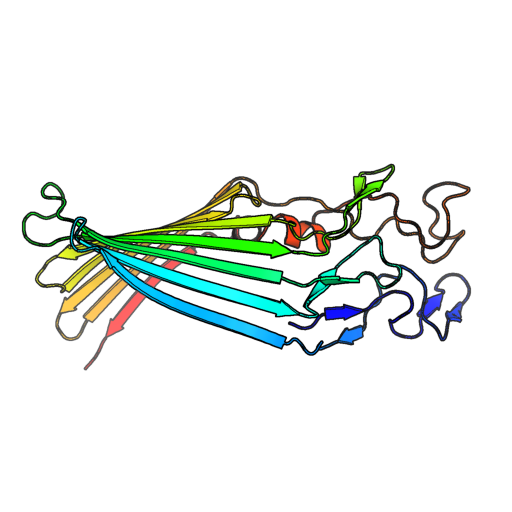68 2.539 1.00 93.62 164 ARG A CA 1
ATOM 1305 C C . ARG A 1 164 ? 7.549 -0.275 2.281 1.00 93.62 164 ARG A C 1
ATOM 1307 O O . ARG A 1 164 ? 8.598 0.262 1.924 1.00 93.62 164 ARG A O 1
ATOM 1314 N N . ALA A 1 165 ? 6.429 0.400 2.522 1.00 91.50 165 ALA A N 1
ATOM 1315 C CA . ALA A 1 165 ? 6.374 1.856 2.504 1.00 91.50 165 ALA A CA 1
ATOM 1316 C C . ALA A 1 165 ? 7.241 2.458 3.619 1.00 91.50 165 ALA A C 1
ATOM 1318 O O . ALA A 1 165 ? 7.904 3.473 3.405 1.00 91.50 165 ALA A O 1
ATOM 1319 N N . SER A 1 166 ? 7.327 1.783 4.771 1.00 93.44 166 SER A N 1
ATOM 1320 C CA . SER A 1 166 ? 7.846 2.336 6.027 1.00 93.44 166 SER A CA 1
ATOM 1321 C C . SER A 1 166 ? 7.035 3.563 6.459 1.00 93.44 166 SER A C 1
ATOM 1323 O O . SER A 1 166 ? 7.596 4.614 6.782 1.00 93.44 166 SER A O 1
ATOM 1325 N N . ALA A 1 167 ? 5.708 3.422 6.419 1.00 94.06 167 ALA A N 1
ATOM 1326 C CA . ALA A 1 167 ? 4.739 4.466 6.727 1.00 94.06 167 ALA A CA 1
ATOM 1327 C C . ALA A 1 167 ? 3.695 3.960 7.730 1.00 94.06 167 ALA A C 1
ATOM 1329 O O . ALA A 1 167 ? 3.230 2.825 7.640 1.00 94.06 167 ALA A O 1
ATOM 1330 N N . VAL A 1 168 ? 3.343 4.817 8.684 1.00 94.81 168 VAL A N 1
ATOM 1331 C CA . VAL A 1 168 ? 2.354 4.594 9.738 1.00 94.81 168 VAL A CA 1
ATOM 1332 C C . VAL A 1 168 ? 1.187 5.553 9.531 1.00 94.81 168 VAL A C 1
ATOM 1334 O O . VAL A 1 168 ? 1.386 6.723 9.219 1.00 94.81 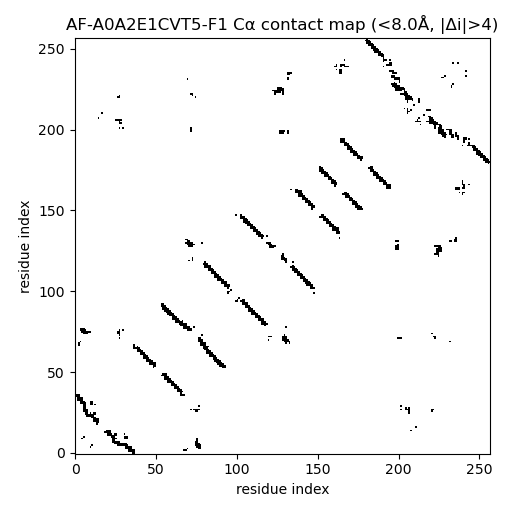168 VAL A O 1
ATOM 1337 N N . THR A 1 169 ? -0.029 5.077 9.762 1.00 95.50 169 THR A N 1
ATOM 1338 C CA . THR A 1 169 ? -1.223 5.903 9.955 1.00 95.50 169 THR A CA 1
ATOM 1339 C C . THR A 1 169 ? -1.750 5.703 11.369 1.00 95.50 169 THR A C 1
ATOM 1341 O O . THR A 1 169 ? -1.801 4.571 11.845 1.00 95.50 169 THR A O 1
ATOM 1344 N N . LEU A 1 170 ? -2.146 6.784 12.038 1.00 96.75 170 LEU A N 1
ATOM 1345 C CA . LEU A 1 170 ? -2.805 6.786 13.342 1.00 96.75 170 LEU A CA 1
ATOM 1346 C C . LEU A 1 170 ? -4.122 7.547 13.225 1.00 96.75 170 LEU A C 1
ATOM 1348 O O . LEU A 1 170 ? -4.120 8.732 12.904 1.00 96.75 170 LEU A O 1
ATOM 1352 N N . ALA A 1 171 ? -5.237 6.887 13.516 1.00 97.88 171 ALA A N 1
ATOM 1353 C CA . ALA A 1 171 ? -6.558 7.490 13.445 1.00 97.88 171 ALA A CA 1
ATOM 1354 C C . ALA A 1 171 ? -7.306 7.362 14.785 1.00 97.88 171 ALA A C 1
ATOM 1356 O O . ALA A 1 171 ? -7.977 6.353 15.040 1.00 97.88 171 ALA A O 1
ATOM 1357 N N . PRO A 1 172 ? -7.159 8.348 15.692 1.00 98.31 172 PRO A N 1
ATOM 1358 C CA . PRO A 1 172 ? -7.981 8.438 16.889 1.00 98.31 172 PRO A CA 1
ATOM 1359 C C . PRO A 1 172 ? -9.399 8.913 16.547 1.00 98.31 172 PRO A C 1
ATOM 1361 O O . PRO A 1 172 ? -9.593 9.780 15.696 1.00 98.31 172 PRO A O 1
ATOM 1364 N N . GLN A 1 173 ? -10.397 8.387 17.253 1.00 98.50 173 GLN A N 1
ATOM 1365 C CA . GLN A 1 173 ? -11.790 8.803 17.112 1.00 98.50 173 GLN A CA 1
ATOM 1366 C C . GLN A 1 173 ? -12.546 8.683 18.437 1.00 98.50 173 GLN A C 1
ATOM 1368 O O . GLN A 1 173 ? -12.405 7.702 19.168 1.00 98.50 173 GLN A O 1
ATOM 1373 N N . VAL A 1 174 ? -13.408 9.659 18.708 1.00 98.50 174 VAL A N 1
ATOM 1374 C CA . VAL A 1 174 ? -14.394 9.649 19.789 1.00 98.50 174 VAL A CA 1
ATOM 1375 C C . VAL A 1 174 ? -15.790 9.757 19.190 1.00 98.50 174 VAL A C 1
ATOM 1377 O O . VAL A 1 174 ? -16.053 10.594 18.331 1.00 98.50 174 VAL A O 1
ATOM 1380 N N . ASP A 1 175 ? -16.692 8.909 19.661 1.00 98.31 175 ASP A N 1
ATOM 1381 C CA . ASP A 1 175 ? -18.100 8.884 19.286 1.00 98.31 175 ASP A CA 1
ATOM 1382 C C . ASP A 1 175 ? -18.951 9.004 20.551 1.00 98.31 175 ASP A C 1
ATOM 1384 O O . ASP A 1 175 ? -18.872 8.154 21.445 1.00 98.31 175 ASP A O 1
ATOM 1388 N N . TRP A 1 176 ? -19.729 10.081 20.634 1.00 98.25 176 TRP A N 1
ATOM 1389 C CA . TRP A 1 176 ? -20.517 10.446 21.800 1.00 98.25 176 TRP A CA 1
ATOM 1390 C C . TRP A 1 176 ? -21.986 10.682 21.436 1.00 98.25 176 TRP A C 1
ATOM 1392 O O . TRP A 1 176 ? -22.349 11.645 20.760 1.00 98.25 176 TRP A O 1
ATOM 1402 N N . LEU A 1 177 ? -22.852 9.811 21.943 1.00 97.88 177 LEU A N 1
ATOM 1403 C CA . LEU A 1 177 ? -24.290 10.015 22.023 1.00 97.88 177 LEU A CA 1
ATOM 1404 C C . LEU A 1 177 ? -24.595 10.922 23.223 1.00 97.88 177 LEU A C 1
ATOM 1406 O O . LEU A 1 177 ? -24.638 10.469 24.370 1.00 97.88 177 LEU A O 1
ATOM 1410 N N . ILE A 1 178 ? -24.783 12.211 22.949 1.00 96.75 178 ILE A N 1
ATOM 1411 C CA . ILE A 1 178 ? -25.013 13.250 23.962 1.00 96.75 178 ILE A CA 1
ATOM 1412 C C . ILE A 1 178 ? -26.373 13.020 24.632 1.00 96.75 178 ILE A C 1
ATOM 1414 O O . ILE A 1 178 ? -26.494 13.055 25.857 1.00 96.75 178 ILE A O 1
ATOM 1418 N N . ASN A 1 179 ? -27.393 12.758 23.816 1.00 94.50 179 ASN A N 1
ATOM 1419 C CA . ASN A 1 179 ? -28.744 12.371 24.215 1.00 94.50 179 ASN A CA 1
ATOM 1420 C C . ASN A 1 179 ? -29.421 11.611 23.061 1.00 94.50 179 ASN A C 1
ATOM 1422 O O . ASN A 1 179 ? -28.784 11.329 22.048 1.00 94.50 179 ASN A O 1
ATOM 1426 N N . ASP A 1 180 ? -30.707 11.291 23.198 1.00 94.25 180 ASP A N 1
ATOM 1427 C CA . ASP A 1 180 ? -31.442 10.476 22.219 1.00 94.25 180 ASP A CA 1
ATOM 1428 C C . ASP A 1 180 ? -31.598 11.143 20.838 1.00 94.25 180 ASP A C 1
ATOM 1430 O O . ASP A 1 180 ? -31.922 10.472 19.854 1.00 94.25 180 ASP A O 1
ATOM 1434 N N . ASN A 1 181 ? -31.316 12.446 20.747 1.00 96.56 181 ASN A N 1
ATOM 1435 C CA . ASN A 1 181 ? -31.424 13.235 19.527 1.00 96.56 181 ASN A CA 1
ATOM 1436 C C . ASN A 1 181 ? -30.061 13.644 18.955 1.00 96.56 181 ASN A C 1
ATOM 1438 O O . ASN A 1 181 ? -29.941 13.777 17.742 1.00 96.56 181 ASN A O 1
ATOM 1442 N N . TRP A 1 182 ? -29.039 13.846 19.789 1.00 97.56 182 TRP A N 1
ATOM 1443 C CA . TRP A 1 182 ? -27.749 14.412 19.386 1.00 97.56 182 TRP A CA 1
ATOM 1444 C C . TRP A 1 182 ? -26.598 13.417 19.513 1.00 97.56 182 TRP A C 1
ATOM 1446 O O . TRP A 1 182 ? -26.348 12.858 20.584 1.00 97.56 182 TRP A O 1
ATOM 1456 N N . ARG A 1 183 ? -25.827 13.272 18.433 1.00 98.12 183 ARG A N 1
ATOM 1457 C CA . ARG A 1 183 ? -24.598 12.472 18.388 1.00 98.12 183 ARG A CA 1
ATOM 1458 C C . ARG A 1 183 ? -23.459 13.267 17.765 1.00 98.12 183 ARG A C 1
ATOM 1460 O O . ARG A 1 183 ? -23.614 13.802 16.670 1.00 98.12 183 ARG A O 1
ATOM 1467 N N . LEU A 1 184 ? -22.320 13.297 18.443 1.00 98.25 184 LEU A N 1
ATOM 1468 C CA . LEU A 1 184 ? -21.092 13.936 17.991 1.00 98.25 184 LEU A CA 1
ATOM 1469 C C . LEU A 1 184 ? -20.022 12.872 17.741 1.00 98.25 184 LEU A C 1
ATOM 1471 O O . LEU A 1 184 ? -19.770 12.030 18.598 1.00 98.25 184 LEU A O 1
ATOM 1475 N N . ILE A 1 185 ? -19.374 12.935 16.584 1.00 98.31 185 ILE A N 1
ATOM 1476 C CA . ILE A 1 185 ? -18.213 12.116 16.242 1.00 98.31 185 ILE A CA 1
ATOM 1477 C C . ILE A 1 185 ? -17.068 13.063 15.909 1.00 98.31 185 ILE A C 1
ATOM 1479 O O . ILE A 1 185 ? -17.220 13.939 15.059 1.00 98.31 185 ILE A O 1
ATOM 1483 N N . VAL A 1 186 ? -15.937 12.889 16.580 1.00 98.50 186 VAL A N 1
ATOM 1484 C CA . VAL A 1 186 ? -14.701 13.628 16.316 1.00 98.50 186 VAL A CA 1
ATOM 1485 C C . VAL A 1 186 ? -13.621 12.610 16.002 1.00 98.50 186 VAL A C 1
ATOM 1487 O O . VAL A 1 186 ? -13.388 11.700 16.794 1.00 98.50 186 VAL A O 1
ATOM 1490 N N . GLY A 1 187 ? -12.976 12.749 14.854 1.00 98.31 187 GLY A N 1
ATOM 1491 C CA . GLY A 1 187 ? -11.899 11.878 14.410 1.00 98.31 187 GLY A CA 1
ATOM 1492 C C . GLY A 1 187 ? -10.734 12.681 13.861 1.00 98.31 187 GLY A C 1
ATOM 1493 O O . GLY A 1 187 ? -10.888 13.832 13.456 1.00 98.31 187 GLY A O 1
ATOM 1494 N N . ALA A 1 188 ? -9.566 12.060 13.844 1.00 97.88 188 ALA A N 1
ATOM 1495 C CA . ALA A 1 188 ? -8.422 12.544 13.095 1.00 97.88 188 ALA A CA 1
ATOM 1496 C C . ALA A 1 188 ? -7.725 11.370 12.408 1.00 97.88 188 ALA A C 1
ATOM 1498 O O . ALA A 1 188 ? -7.927 10.216 12.786 1.00 97.88 188 ALA A O 1
ATOM 1499 N N . ASN A 1 189 ? -6.908 11.659 11.406 1.00 96.62 189 ASN A N 1
ATOM 1500 C CA . ASN A 1 189 ? -6.092 10.692 10.695 1.00 96.62 189 ASN A CA 1
ATOM 1501 C C . ASN A 1 189 ? -4.734 11.333 10.397 1.00 96.62 189 ASN A C 1
ATOM 1503 O O . ASN A 1 189 ? -4.664 12.278 9.617 1.00 96.62 189 ASN A O 1
ATOM 1507 N N . PHE A 1 190 ? -3.685 10.823 11.038 1.00 95.62 190 PHE A N 1
ATOM 1508 C CA . PHE A 1 190 ? -2.316 11.322 10.927 1.00 95.62 190 PHE A CA 1
ATOM 1509 C C . PHE A 1 190 ? -1.429 10.291 10.245 1.00 95.62 190 PHE A C 1
ATOM 1511 O O . PHE A 1 190 ? -1.487 9.108 10.597 1.00 95.62 190 PHE A O 1
ATOM 1518 N N . LYS A 1 191 ? -0.575 10.719 9.317 1.00 94.19 191 LYS A N 1
ATOM 1519 C CA . LYS A 1 191 ? 0.273 9.826 8.519 1.00 94.19 191 LYS A CA 1
ATOM 1520 C C . LYS A 1 191 ? 1.740 10.242 8.621 1.00 94.19 191 LYS A C 1
ATOM 1522 O O . LYS A 1 191 ? 2.098 11.392 8.415 1.00 94.19 191 LYS A O 1
ATOM 1527 N N . VAL A 1 192 ? 2.618 9.297 8.960 1.00 91.56 192 VAL A N 1
ATOM 1528 C CA . VAL A 1 192 ? 4.042 9.560 9.241 1.00 91.56 192 VAL A CA 1
ATOM 1529 C C . VAL A 1 192 ? 4.914 8.466 8.633 1.00 91.56 192 VAL A C 1
ATOM 1531 O O . VAL A 1 192 ? 4.543 7.297 8.649 1.00 91.56 192 VAL A O 1
ATOM 1534 N N . GLY A 1 193 ? 6.109 8.798 8.145 1.00 88.31 193 GLY A N 1
ATOM 1535 C CA . GLY A 1 193 ? 7.122 7.809 7.766 1.00 88.31 193 GLY A CA 1
ATOM 1536 C C . GLY A 1 193 ? 7.908 8.203 6.525 1.00 88.31 193 GLY A C 1
ATOM 1537 O O . GLY A 1 193 ? 8.068 9.382 6.227 1.00 88.31 193 GLY A O 1
ATOM 1538 N N . LYS A 1 194 ? 8.391 7.209 5.773 1.00 79.12 194 LYS A N 1
ATOM 1539 C CA . LYS A 1 194 ? 9.049 7.434 4.477 1.00 79.12 194 LYS A CA 1
ATOM 1540 C C . LYS A 1 194 ? 8.002 7.488 3.369 1.00 79.12 194 LYS A C 1
ATOM 1542 O O . LYS A 1 194 ? 7.278 6.521 3.167 1.00 79.12 194 LYS A O 1
ATOM 1547 N N . GLY A 1 195 ? 7.893 8.642 2.722 1.00 73.44 195 GLY A N 1
ATOM 1548 C CA . GLY A 1 195 ? 6.871 8.911 1.712 1.00 73.44 195 GLY A CA 1
ATOM 1549 C C . GLY A 1 195 ? 7.271 8.454 0.322 1.00 73.44 195 GLY A C 1
ATOM 1550 O O . GLY A 1 195 ? 7.405 7.257 0.054 1.00 73.44 195 GLY A O 1
ATOM 1551 N N . ALA A 1 196 ? 7.435 9.431 -0.568 1.00 84.94 196 ALA A N 1
ATOM 1552 C CA . ALA A 1 196 ? 7.709 9.224 -1.982 1.00 84.94 196 ALA A CA 1
ATOM 1553 C C . ALA A 1 196 ? 8.970 8.374 -2.210 1.00 84.94 196 ALA A C 1
ATOM 1555 O O . ALA A 1 196 ? 10.045 8.643 -1.668 1.00 84.94 196 ALA A O 1
ATOM 1556 N N . ARG A 1 197 ? 8.828 7.336 -3.030 1.00 91.00 197 ARG A N 1
ATOM 1557 C CA . ARG A 1 197 ? 9.905 6.457 -3.480 1.00 91.00 197 ARG A CA 1
ATOM 1558 C C . ARG A 1 197 ? 10.044 6.608 -4.979 1.00 91.00 197 ARG A C 1
ATOM 1560 O O . ARG A 1 197 ? 9.046 6.784 -5.665 1.00 91.00 197 ARG A O 1
ATOM 1567 N N . SER A 1 198 ? 11.274 6.560 -5.474 1.00 93.25 198 SER A N 1
ATOM 1568 C CA . SER A 1 198 ? 11.516 6.543 -6.909 1.00 93.25 198 SER A CA 1
ATOM 1569 C C . SER A 1 198 ? 11.606 5.113 -7.428 1.00 93.25 198 SER A C 1
ATOM 1571 O O . SER A 1 198 ? 12.047 4.198 -6.726 1.00 93.25 198 SER A O 1
ATOM 1573 N N . PHE A 1 199 ? 11.174 4.925 -8.666 1.00 96.00 199 PHE A N 1
ATOM 1574 C CA . PHE A 1 199 ? 11.355 3.689 -9.415 1.00 96.00 199 PHE A CA 1
ATOM 1575 C C . PHE A 1 199 ? 11.476 4.010 -10.900 1.00 96.00 199 PHE A C 1
ATOM 1577 O O . PHE A 1 199 ? 11.002 5.070 -11.311 1.00 96.00 199 PHE A O 1
ATOM 1584 N N . ASP A 1 200 ? 12.126 3.137 -11.674 1.00 96.25 200 ASP A N 1
ATOM 1585 C CA . ASP A 1 200 ? 12.144 3.263 -13.131 1.00 96.25 200 ASP A CA 1
ATOM 1586 C C . ASP A 1 200 ? 10.719 3.417 -13.660 1.00 96.25 200 ASP A C 1
ATOM 1588 O O . ASP A 1 200 ? 9.822 2.664 -13.295 1.00 96.25 200 ASP A O 1
ATOM 1592 N N . ASP A 1 201 ? 10.515 4.431 -14.484 1.00 93.31 201 ASP A N 1
ATOM 1593 C CA . ASP A 1 201 ? 9.230 4.767 -15.089 1.00 93.31 201 ASP A CA 1
ATOM 1594 C C . ASP A 1 201 ? 9.330 4.843 -16.612 1.00 93.31 201 ASP A C 1
ATOM 1596 O O . ASP A 1 201 ? 8.508 5.472 -17.277 1.00 93.31 201 ASP A O 1
ATOM 1600 N N . CYS A 1 202 ? 10.355 4.187 -17.161 1.00 92.56 202 CYS A N 1
ATOM 1601 C CA . CYS A 1 202 ? 10.592 4.066 -18.586 1.00 92.56 202 CYS A CA 1
ATOM 1602 C C . CYS A 1 202 ? 10.939 5.386 -19.298 1.00 92.56 202 CYS A C 1
ATOM 1604 O O . CYS A 1 202 ? 11.131 5.415 -20.515 1.00 92.56 202 CYS A O 1
ATOM 1606 N N . ARG A 1 203 ? 11.180 6.482 -18.558 1.00 91.38 203 ARG A N 1
ATOM 1607 C CA . ARG A 1 203 ? 11.730 7.735 -19.120 1.00 91.38 203 ARG A CA 1
ATOM 1608 C C . ARG A 1 203 ? 13.054 7.546 -19.862 1.00 91.38 203 ARG A C 1
ATOM 1610 O O . ARG A 1 203 ? 13.438 8.386 -20.668 1.00 91.38 203 ARG A O 1
ATOM 1617 N N . SER A 1 204 ? 13.768 6.465 -19.552 1.00 93.75 204 SER A N 1
ATOM 1618 C CA . SER A 1 204 ? 15.048 6.106 -20.160 1.00 93.75 204 SER A CA 1
ATOM 1619 C C . SER A 1 204 ? 14.962 4.930 -21.130 1.00 93.75 204 SER A C 1
ATOM 1621 O O . SER A 1 204 ? 15.996 4.354 -21.414 1.00 93.75 204 SER A O 1
ATOM 1623 N N . CYS A 1 205 ? 13.776 4.565 -21.628 1.00 92.44 205 CYS A N 1
ATOM 1624 C CA . CYS A 1 205 ? 13.575 3.384 -22.478 1.00 92.44 205 CYS A CA 1
ATOM 1625 C C . CYS A 1 205 ? 13.952 3.534 -23.959 1.00 92.44 205 CYS A C 1
ATOM 1627 O O . CYS A 1 205 ? 13.972 2.545 -24.686 1.00 92.44 205 CYS A O 1
ATOM 1629 N N . ASN A 1 206 ? 14.205 4.757 -24.432 1.00 93.25 206 ASN A N 1
ATOM 1630 C CA . ASN A 1 206 ? 14.583 5.038 -25.822 1.00 93.25 206 ASN A CA 1
ATOM 1631 C C . ASN A 1 206 ? 13.698 4.352 -26.897 1.00 93.25 206 ASN A C 1
ATOM 1633 O O . ASN A 1 206 ? 14.190 3.531 -27.676 1.00 93.25 206 ASN A O 1
ATOM 1637 N N . PRO A 1 207 ? 12.393 4.679 -26.965 1.00 92.06 207 PRO A N 1
ATOM 1638 C CA . PRO A 1 207 ? 11.485 4.093 -27.956 1.00 92.06 207 PRO A CA 1
ATOM 1639 C C . PRO A 1 207 ? 11.766 4.548 -29.403 1.00 92.06 207 PRO A C 1
ATOM 1641 O O . PRO A 1 207 ? 11.412 3.847 -30.345 1.00 92.06 207 PRO A O 1
ATOM 1644 N N . TYR A 1 208 ? 12.416 5.700 -29.612 1.00 90.88 208 TYR A N 1
ATOM 1645 C CA . TYR A 1 208 ? 12.676 6.282 -30.935 1.00 90.88 208 TYR A CA 1
ATOM 1646 C C . TYR A 1 208 ? 14.157 6.639 -31.141 1.00 90.88 208 TYR A C 1
ATOM 1648 O O . TYR A 1 208 ? 14.504 7.824 -31.192 1.00 90.88 208 TYR A O 1
ATOM 1656 N N . PRO A 1 209 ? 15.066 5.663 -31.287 1.00 87.94 209 PRO A N 1
ATOM 1657 C CA . PRO A 1 209 ? 16.446 5.967 -31.645 1.00 87.94 209 PRO A CA 1
ATOM 1658 C C . PRO A 1 209 ? 16.540 6.577 -33.061 1.00 87.94 209 PRO A C 1
ATOM 1660 O O . PRO A 1 209 ? 15.743 6.237 -33.941 1.00 87.94 209 PRO A O 1
ATOM 1663 N N . PRO A 1 210 ? 17.509 7.475 -33.312 1.00 91.75 210 PRO A N 1
ATOM 1664 C CA . PRO A 1 210 ? 18.492 7.995 -32.355 1.00 91.75 210 PRO A CA 1
ATOM 1665 C C . PRO A 1 210 ? 17.969 9.163 -31.497 1.00 91.75 210 PRO A C 1
ATOM 1667 O O . PRO A 1 210 ? 18.699 9.725 -30.687 1.00 91.75 210 PRO A O 1
ATOM 1670 N N . PHE A 1 211 ? 16.715 9.575 -31.683 1.00 91.75 211 PHE A N 1
ATOM 1671 C CA . PHE A 1 211 ? 16.167 10.807 -31.111 1.00 91.75 211 PHE A CA 1
ATOM 1672 C C . PHE A 1 211 ? 15.963 10.756 -29.592 1.00 91.75 211 PHE A C 1
ATOM 1674 O O . PHE A 1 211 ? 16.026 11.794 -28.937 1.00 91.75 211 PHE A O 1
ATOM 1681 N N . THR A 1 212 ? 15.717 9.569 -29.032 1.00 92.06 212 THR A N 1
ATOM 1682 C CA . THR A 1 212 ? 15.507 9.354 -27.587 1.00 92.06 212 THR A CA 1
ATOM 1683 C C . THR A 1 212 ? 16.685 8.664 -26.893 1.00 92.06 212 THR A C 1
ATOM 1685 O O . THR A 1 212 ? 16.555 8.191 -25.762 1.00 92.06 212 THR A O 1
ATOM 1688 N N . GLU A 1 213 ? 17.841 8.579 -27.556 1.00 93.44 213 GLU A N 1
ATOM 1689 C CA . GLU A 1 213 ? 19.047 8.006 -26.964 1.00 93.44 213 GLU A CA 1
ATOM 1690 C C . GLU A 1 213 ? 19.552 8.899 -25.820 1.00 93.44 213 GLU A C 1
ATOM 1692 O O . GLU A 1 213 ? 19.691 10.110 -25.974 1.00 93.44 213 GLU A O 1
ATOM 1697 N N . ALA A 1 214 ? 19.867 8.311 -24.661 1.00 90.50 214 ALA A N 1
ATOM 1698 C CA . ALA A 1 214 ? 20.464 9.059 -23.551 1.00 90.50 214 ALA A CA 1
ATOM 1699 C C . ALA A 1 214 ? 21.964 9.331 -23.780 1.00 90.50 214 ALA A C 1
ATOM 1701 O O . ALA A 1 214 ? 22.531 10.268 -23.220 1.00 90.50 214 ALA A O 1
ATOM 1702 N N . PHE A 1 215 ? 22.610 8.487 -24.584 1.00 90.88 215 PHE A N 1
ATOM 1703 C CA . PHE A 1 215 ? 23.997 8.591 -25.023 1.00 90.88 215 PHE A CA 1
ATOM 1704 C C . PHE A 1 215 ? 24.162 7.824 -26.347 1.00 90.88 215 PHE A C 1
ATOM 1706 O O . PHE A 1 215 ? 23.378 6.906 -26.598 1.00 90.88 215 PHE A O 1
ATOM 1713 N N . PRO A 1 216 ? 25.176 8.143 -27.176 1.00 91.50 216 PRO A N 1
ATOM 1714 C CA . PRO A 1 216 ? 25.400 7.444 -28.439 1.00 91.50 216 PRO A CA 1
ATOM 1715 C C . PRO A 1 216 ? 25.554 5.930 -28.251 1.00 91.50 216 PRO A C 1
ATOM 1717 O O . PRO A 1 216 ? 26.431 5.483 -27.508 1.00 91.50 216 PRO A O 1
ATOM 1720 N N . GLY A 1 217 ? 24.729 5.145 -28.944 1.00 86.69 217 GLY A N 1
ATOM 1721 C CA . GLY A 1 217 ? 24.746 3.680 -28.848 1.00 86.69 217 GLY A CA 1
ATOM 1722 C C . GLY A 1 217 ? 23.851 3.115 -27.744 1.00 86.69 217 GLY A C 1
ATOM 1723 O O . GLY A 1 217 ? 23.927 1.923 -27.442 1.00 86.69 217 GLY A O 1
ATOM 1724 N N . HIS A 1 218 ? 22.996 3.945 -27.147 1.00 92.12 218 HIS A N 1
ATOM 1725 C CA . HIS A 1 218 ? 21.905 3.470 -26.312 1.00 92.12 218 HIS A CA 1
ATOM 1726 C C . HIS A 1 218 ? 20.933 2.628 -27.156 1.00 92.12 218 HIS A C 1
ATOM 1728 O O . HIS A 1 218 ? 20.375 3.111 -28.139 1.00 92.12 218 HIS A O 1
ATOM 1734 N N . ALA A 1 219 ? 20.748 1.356 -26.789 1.00 87.44 219 ALA A N 1
ATOM 1735 C CA . ALA A 1 219 ? 19.938 0.425 -27.568 1.00 87.44 219 ALA A CA 1
ATOM 1736 C C . ALA A 1 219 ? 18.462 0.883 -27.691 1.00 87.44 219 ALA A C 1
ATOM 1738 O O . ALA A 1 219 ? 17.943 1.513 -26.764 1.00 87.44 219 ALA A O 1
ATOM 1739 N N . PRO A 1 220 ? 17.778 0.581 -28.815 1.00 86.56 220 PRO A N 1
ATOM 1740 C CA . PRO A 1 220 ? 16.333 0.772 -28.944 1.00 86.56 220 PRO A CA 1
ATOM 1741 C C . PRO A 1 220 ? 15.584 -0.031 -27.884 1.00 86.56 220 PRO A C 1
ATOM 1743 O O . PRO A 1 220 ? 15.920 -1.198 -27.682 1.00 86.56 220 PRO A O 1
ATOM 1746 N N . GLY A 1 221 ? 14.539 0.544 -27.284 1.00 80.62 221 GLY A N 1
ATOM 1747 C CA . GLY A 1 221 ? 13.657 -0.206 -26.384 1.00 80.62 221 GLY A CA 1
ATOM 1748 C C . GLY A 1 221 ? 14.422 -0.835 -25.218 1.00 80.62 221 GLY A C 1
ATOM 1749 O O . GLY A 1 221 ? 14.294 -2.022 -24.935 1.00 80.62 221 GLY A O 1
ATOM 1750 N N . TYR A 1 222 ? 15.299 -0.061 -24.592 1.00 85.69 222 TYR A N 1
ATOM 1751 C CA . TYR A 1 222 ? 16.105 -0.496 -23.463 1.00 85.69 222 TYR A CA 1
ATOM 1752 C C . TYR A 1 222 ? 16.009 0.559 -22.376 1.00 85.69 222 TYR A C 1
ATOM 1754 O O . TYR A 1 222 ? 16.348 1.712 -22.611 1.00 85.69 222 TYR A O 1
ATOM 1762 N N . THR A 1 223 ? 15.549 0.181 -21.184 1.00 93.06 223 THR A N 1
ATOM 1763 C CA . THR A 1 223 ? 15.574 1.084 -20.031 1.00 93.06 223 THR A CA 1
ATOM 1764 C C . THR A 1 223 ? 16.945 1.087 -19.366 1.00 93.06 223 THR A C 1
ATOM 1766 O O . THR A 1 223 ? 17.528 0.040 -19.072 1.00 93.06 223 THR A O 1
ATOM 1769 N N . LEU A 1 224 ? 17.437 2.280 -19.035 1.00 95.12 224 LEU A N 1
ATOM 1770 C CA . LEU A 1 224 ? 18.594 2.438 -18.155 1.00 95.12 224 LEU A CA 1
ATOM 1771 C C . LEU A 1 224 ? 18.225 2.241 -16.678 1.00 95.12 224 LEU A C 1
ATOM 1773 O O . LEU A 1 224 ? 19.124 2.210 -15.840 1.00 95.12 224 LEU A O 1
ATOM 1777 N N . GLY A 1 225 ? 16.940 2.103 -16.336 1.00 95.00 225 GLY A N 1
ATOM 1778 C CA . GLY A 1 225 ? 16.456 2.029 -14.955 1.00 95.00 225 GLY A CA 1
ATOM 1779 C C . GLY A 1 225 ? 16.384 3.389 -14.258 1.00 95.00 225 GLY A C 1
ATOM 1780 O O . GLY A 1 225 ? 16.375 3.451 -13.027 1.00 95.00 225 GLY A O 1
ATOM 1781 N N . LEU A 1 226 ? 16.401 4.491 -15.017 1.00 94.69 226 LEU A N 1
ATOM 1782 C CA . LEU A 1 226 ? 16.355 5.838 -14.455 1.00 94.69 226 LEU A CA 1
ATOM 1783 C C . LEU A 1 226 ? 14.967 6.113 -13.868 1.00 94.69 226 LEU A C 1
ATOM 1785 O O . LEU A 1 226 ? 13.995 6.248 -14.604 1.00 94.69 226 LEU A O 1
ATOM 1789 N N . GLY A 1 227 ? 14.892 6.237 -12.545 1.00 94.00 227 GLY A N 1
ATOM 1790 C CA . GLY A 1 227 ? 13.616 6.362 -11.849 1.00 94.00 227 GLY A CA 1
ATOM 1791 C C . GLY A 1 227 ? 13.179 7.770 -11.460 1.00 94.00 227 GLY A C 1
ATOM 1792 O O . GLY A 1 227 ? 13.990 8.683 -11.291 1.00 94.00 227 GLY A O 1
ATOM 1793 N N . GLY A 1 228 ? 11.875 7.907 -11.227 1.00 93.31 228 GLY A N 1
ATOM 1794 C CA . GLY A 1 228 ? 11.222 9.079 -10.649 1.00 93.31 228 GLY A CA 1
ATOM 1795 C C . GLY A 1 228 ? 10.124 8.706 -9.656 1.00 93.31 228 GLY A C 1
ATOM 1796 O O . GLY A 1 228 ? 9.822 7.529 -9.456 1.00 93.31 228 GLY A O 1
ATOM 1797 N N . PHE A 1 229 ? 9.557 9.712 -8.985 1.00 91.94 229 PHE A N 1
ATOM 1798 C CA . PHE A 1 229 ? 8.456 9.509 -8.036 1.00 91.94 229 PHE A CA 1
ATOM 1799 C C . PHE A 1 229 ? 7.142 9.173 -8.747 1.00 91.94 229 PHE A C 1
ATOM 1801 O O . PHE A 1 229 ? 6.366 8.358 -8.252 1.00 91.94 229 PHE A O 1
ATOM 1808 N N . GLU A 1 230 ? 6.916 9.756 -9.922 1.00 89.69 230 GLU A N 1
ATOM 1809 C CA . GLU A 1 230 ? 5.750 9.513 -10.761 1.00 89.69 230 GLU A CA 1
ATOM 1810 C C . GLU A 1 230 ? 6.143 9.001 -12.151 1.00 89.69 230 GLU A C 1
ATOM 1812 O O . GLU A 1 230 ? 7.130 9.482 -12.708 1.00 89.69 230 GLU A O 1
ATOM 1817 N N . PRO A 1 231 ? 5.312 8.131 -12.755 1.00 88.12 231 PRO A N 1
ATOM 1818 C CA . PRO A 1 231 ? 4.136 7.485 -12.155 1.00 88.12 231 PRO A CA 1
ATOM 1819 C C . PRO A 1 231 ? 4.488 6.269 -11.281 1.00 88.12 231 PRO A C 1
ATOM 1821 O O . PRO A 1 231 ? 3.829 6.035 -10.270 1.00 88.12 231 PRO A O 1
ATOM 1824 N N . LEU A 1 232 ? 5.531 5.507 -11.631 1.00 93.19 232 LEU A N 1
ATOM 1825 C CA . LEU A 1 232 ? 5.734 4.164 -11.069 1.00 93.19 232 LEU A CA 1
ATOM 1826 C C . LEU A 1 232 ? 6.318 4.151 -9.648 1.00 93.19 232 LEU A C 1
ATOM 1828 O O . LEU A 1 232 ? 6.088 3.208 -8.888 1.00 93.19 232 LEU A O 1
ATOM 1832 N N . GLY A 1 233 ? 6.996 5.223 -9.233 1.00 93.38 233 GLY A N 1
ATOM 1833 C CA . GLY A 1 233 ? 7.449 5.391 -7.851 1.00 93.38 233 GLY A CA 1
ATOM 1834 C C . GLY A 1 233 ? 6.308 5.366 -6.822 1.00 93.38 233 GLY A C 1
ATOM 1835 O O . GLY A 1 233 ? 6.497 4.926 -5.684 1.00 93.38 233 GLY A O 1
ATOM 1836 N N . ARG A 1 234 ? 5.085 5.730 -7.235 1.00 90.75 234 ARG A N 1
ATOM 1837 C CA . ARG A 1 234 ? 3.893 5.727 -6.378 1.00 90.75 234 ARG A CA 1
ATOM 1838 C C . ARG A 1 234 ? 3.522 4.320 -5.885 1.00 90.75 234 ARG A C 1
ATOM 1840 O O . ARG A 1 234 ? 3.227 4.142 -4.704 1.00 90.75 234 ARG A O 1
ATOM 1847 N N . PHE A 1 235 ? 3.648 3.302 -6.737 1.00 92.19 235 PHE A N 1
ATOM 1848 C CA . PHE A 1 235 ? 3.407 1.898 -6.368 1.00 92.19 235 PHE A CA 1
ATOM 1849 C C . PHE A 1 235 ? 4.409 1.407 -5.315 1.00 92.19 235 PHE A C 1
ATOM 1851 O O . PHE A 1 235 ? 4.045 0.706 -4.370 1.00 92.19 235 PHE A O 1
ATOM 1858 N N . ARG A 1 236 ? 5.672 1.855 -5.396 1.00 92.81 236 ARG A N 1
ATOM 1859 C CA . ARG A 1 236 ? 6.696 1.536 -4.385 1.00 92.81 236 ARG A CA 1
ATOM 1860 C C . ARG A 1 236 ? 6.370 2.110 -3.015 1.00 92.81 236 ARG A C 1
ATOM 1862 O O . ARG A 1 236 ? 6.758 1.517 -2.008 1.00 92.81 236 ARG A O 1
ATOM 1869 N N . SER A 1 237 ? 5.729 3.268 -2.961 1.00 93.19 237 SER A N 1
ATOM 1870 C CA . SER A 1 237 ? 5.379 3.912 -1.699 1.00 93.19 237 SER A CA 1
ATOM 1871 C C . SER A 1 237 ? 4.155 3.317 -1.014 1.00 93.19 237 SER A C 1
ATOM 1873 O O . SER A 1 237 ? 3.952 3.619 0.158 1.00 93.19 237 SER A O 1
ATOM 1875 N N . GLY A 1 238 ? 3.372 2.474 -1.692 1.00 91.19 238 GLY A N 1
ATOM 1876 C CA . GLY A 1 238 ? 2.192 1.831 -1.113 1.00 91.19 238 GLY A CA 1
ATOM 1877 C C . GLY A 1 238 ? 1.083 2.818 -0.707 1.00 91.19 238 GLY A C 1
ATOM 1878 O O . GLY A 1 238 ? 1.267 4.036 -0.735 1.00 91.19 238 GLY A O 1
ATOM 1879 N N . PRO A 1 239 ? -0.093 2.324 -0.295 1.00 88.75 239 PRO A N 1
ATOM 1880 C CA . PRO A 1 239 ? -1.246 3.179 -0.004 1.00 88.75 239 PRO A CA 1
ATOM 1881 C C . PRO A 1 239 ? -0.980 4.187 1.127 1.00 88.75 239 PRO A C 1
ATOM 1883 O O . PRO A 1 239 ? -1.394 5.340 1.035 1.00 88.75 239 PRO A O 1
ATOM 1886 N N . LEU A 1 240 ? -0.242 3.791 2.174 1.00 91.06 240 LEU A N 1
ATOM 1887 C CA . LEU A 1 240 ? 0.030 4.674 3.317 1.00 91.06 240 LEU A CA 1
ATOM 1888 C C . LEU A 1 240 ? 1.120 5.711 3.021 1.00 91.06 240 LEU A C 1
ATOM 1890 O O . LEU A 1 240 ? 1.018 6.854 3.461 1.00 91.06 240 LEU A O 1
ATOM 1894 N N . GLY A 1 241 ? 2.169 5.331 2.282 1.00 90.44 241 GLY A N 1
ATOM 1895 C CA . GLY A 1 241 ? 3.251 6.253 1.925 1.00 90.44 241 GLY A CA 1
ATOM 1896 C C . GLY A 1 241 ? 2.799 7.342 0.951 1.00 90.44 241 GLY A C 1
ATOM 1897 O O . GLY A 1 241 ? 3.365 8.433 0.942 1.00 90.44 241 GLY A O 1
ATOM 1898 N N . MET A 1 242 ? 1.764 7.065 0.155 1.00 90.00 242 MET A N 1
ATOM 1899 C CA . MET A 1 242 ? 1.218 7.994 -0.838 1.00 90.00 242 MET A CA 1
ATOM 1900 C C . MET A 1 242 ? 0.342 9.083 -0.262 1.00 90.00 242 MET A C 1
ATOM 1902 O O . MET A 1 242 ? 0.413 10.215 -0.733 1.00 90.00 242 MET A O 1
ATOM 1906 N N . ALA A 1 243 ? -0.391 8.767 0.797 1.00 88.88 243 ALA A N 1
ATOM 1907 C CA . ALA A 1 243 ? -1.257 9.717 1.469 1.00 88.88 243 ALA A CA 1
ATOM 1908 C C . ALA A 1 243 ? -0.529 10.535 2.554 1.00 88.88 243 ALA A C 1
ATOM 1910 O O . ALA A 1 243 ? -1.182 11.222 3.323 1.00 88.88 243 ALA A O 1
ATOM 1911 N N . GLN A 1 244 ? 0.806 10.490 2.667 1.00 85.25 244 GLN A N 1
ATOM 1912 C CA . GLN A 1 244 ? 1.530 11.116 3.791 1.00 85.25 244 GLN A CA 1
ATOM 1913 C C . GLN A 1 244 ? 1.300 12.619 3.990 1.00 85.25 244 GLN A C 1
ATOM 1915 O O . GLN A 1 244 ? 1.532 13.114 5.085 1.00 85.25 244 GLN A O 1
ATOM 1920 N N . ALA A 1 245 ? 0.879 13.344 2.955 1.00 84.00 245 ALA A N 1
ATOM 1921 C CA . ALA A 1 245 ? 0.566 14.769 3.051 1.00 84.00 245 ALA A CA 1
ATOM 1922 C C . ALA A 1 245 ? -0.926 15.049 3.325 1.00 84.00 245 ALA A C 1
ATOM 1924 O O . ALA A 1 245 ? -1.347 16.202 3.308 1.00 84.00 245 ALA A O 1
ATOM 1925 N N . GLU A 1 246 ? -1.731 14.011 3.548 1.00 89.06 246 GLU A N 1
ATOM 1926 C CA . GLU A 1 246 ? -3.190 14.082 3.650 1.00 89.06 246 GLU A CA 1
ATOM 1927 C C . GLU A 1 246 ? -3.652 13.833 5.090 1.00 89.06 246 GLU A C 1
ATOM 1929 O O . GLU A 1 246 ? -4.424 12.912 5.360 1.00 89.06 246 GLU A O 1
ATOM 1934 N N . ASP A 1 247 ? -3.149 14.618 6.042 1.00 93.19 247 ASP A N 1
ATOM 1935 C CA . ASP A 1 247 ? -3.666 14.590 7.411 1.00 93.19 247 ASP A CA 1
ATOM 1936 C C . ASP A 1 247 ? -5.076 15.195 7.459 1.00 93.19 247 ASP A C 1
ATOM 1938 O O . ASP A 1 247 ? -5.355 16.224 6.838 1.00 93.19 247 ASP A O 1
ATOM 1942 N N . GLU A 1 248 ? -5.974 14.568 8.217 1.00 95.44 248 GLU A N 1
ATOM 1943 C CA . GLU A 1 248 ? -7.383 14.966 8.281 1.00 95.44 248 GLU A CA 1
ATOM 1944 C C . GLU A 1 248 ? -7.869 15.081 9.726 1.00 95.44 248 GLU A C 1
ATOM 1946 O O . GLU A 1 248 ? -7.529 14.265 10.584 1.00 95.44 248 GLU A O 1
ATOM 1951 N N . ILE A 1 249 ? -8.719 16.077 9.986 1.00 96.62 249 ILE A N 1
ATOM 1952 C CA . ILE A 1 249 ? -9.558 16.158 11.184 1.00 96.62 249 ILE A CA 1
ATOM 1953 C C . ILE A 1 249 ? -11.009 16.235 10.722 1.00 96.62 249 ILE A C 1
ATOM 1955 O O . ILE A 1 249 ? -11.368 17.096 9.920 1.00 96.62 249 ILE A O 1
ATOM 1959 N N . GLN A 1 250 ? -11.852 15.369 11.274 1.00 97.06 250 GLN A N 1
ATOM 1960 C CA . GLN A 1 250 ? -13.260 15.276 10.928 1.00 97.06 250 GLN A CA 1
ATOM 1961 C C . GLN A 1 250 ? -14.135 15.495 12.161 1.00 97.06 250 GLN A C 1
ATOM 1963 O O . GLN A 1 250 ? -13.937 14.883 13.211 1.00 97.06 250 GLN A O 1
ATOM 1968 N N . VAL A 1 251 ? -15.161 16.331 12.012 1.00 97.94 251 VAL A N 1
ATOM 1969 C CA . VAL A 1 251 ? -16.209 16.524 13.018 1.00 97.94 251 VAL A CA 1
ATOM 1970 C C . VAL A 1 251 ? -17.559 16.291 12.358 1.00 97.94 251 VAL A C 1
ATOM 1972 O O . VAL A 1 251 ? -17.909 16.952 11.385 1.00 97.94 251 VAL A O 1
ATOM 1975 N N . THR A 1 252 ? -18.332 15.351 12.893 1.00 97.94 252 THR A N 1
ATOM 1976 C CA . THR A 1 252 ? -19.695 15.054 12.446 1.00 97.94 252 THR A CA 1
ATOM 1977 C C . THR A 1 252 ? -20.662 15.250 13.602 1.00 97.94 252 THR A C 1
ATOM 1979 O O . THR A 1 252 ? -20.580 14.550 14.609 1.00 97.94 252 THR A O 1
ATOM 1982 N N . LEU A 1 253 ? -21.620 16.163 13.442 1.00 97.62 253 LEU A N 1
ATOM 1983 C CA . LEU A 1 253 ? -22.733 16.345 14.369 1.00 97.62 253 LEU A CA 1
ATOM 1984 C C . LEU A 1 253 ? -24.024 15.874 13.698 1.00 97.62 253 LEU A C 1
ATOM 1986 O O . LEU A 1 253 ? -24.383 16.347 12.621 1.00 97.62 253 LEU A O 1
ATOM 1990 N N . ARG A 1 254 ? -24.722 14.931 14.330 1.00 97.00 254 ARG A N 1
ATOM 1991 C CA . ARG A 1 254 ? -25.983 14.371 13.841 1.00 97.00 254 ARG A CA 1
ATOM 1992 C C . ARG A 1 254 ? -27.115 14.697 14.805 1.00 97.00 254 ARG A C 1
ATOM 1994 O O . ARG A 1 254 ? -26.981 14.467 16.006 1.00 97.00 254 ARG A O 1
ATOM 2001 N N . TYR A 1 255 ? -28.231 15.152 14.243 1.00 96.12 255 TYR A N 1
ATOM 2002 C CA . TYR A 1 255 ? -29.511 15.304 14.928 1.00 96.12 255 TYR A CA 1
ATOM 2003 C C . TYR A 1 255 ? -30.526 14.289 14.381 1.00 96.12 255 TYR A C 1
ATOM 2005 O O . TYR A 1 255 ? -30.608 14.097 13.167 1.00 96.12 255 TYR A O 1
ATOM 2013 N N . ARG A 1 256 ? -31.292 13.638 15.260 1.00 94.19 256 ARG A N 1
ATOM 2014 C CA . ARG A 1 256 ? -32.447 12.796 14.918 1.00 94.19 256 ARG A CA 1
ATOM 2015 C C . ARG A 1 256 ? -33.664 13.290 15.698 1.00 94.19 256 ARG A C 1
ATOM 2017 O O . ARG A 1 256 ? -33.550 13.511 16.902 1.00 94.19 256 ARG A O 1
ATOM 2024 N N . PHE A 1 257 ? -34.788 13.466 15.010 1.00 85.25 257 PHE A N 1
ATOM 2025 C CA . PHE A 1 257 ? -36.086 13.776 15.614 1.00 85.25 257 PHE A CA 1
ATOM 2026 C C . PHE A 1 257 ? -36.818 12.502 16.046 1.00 85.25 257 PHE A C 1
ATOM 2028 O O . PHE A 1 257 ? -36.567 11.438 15.429 1.00 85.25 257 PHE A O 1
#